Protein AF-A0A8T6MUA1-F1 (afdb_monomer_lite)

Secondary structure (DSSP, 8-state):
-PPPHHHHHHHHHH-HHHHHHHHHHHHH-HHHHHHHHHHHHH-HHHHHHHHHHT-HHHHHHHHHSHHHHHHHHHHHHH-HHHHHHHHS-HHHIIIIIHHHHHH-HHHHHHHHHHS-TTS-STTSSTTTS-----SHHHHHHHHHHHHHHHHHHHHHHHTT-HHHHHHHHHHHIIIIIHHHHHHHHTT-HHHHHHHHHIIIIIIHHHHHTT--HHHHHHHHHHHHHHHHHHHTT-

Structure (mmCIF, N/CA/C/O backbone):
data_AF-A0A8T6MUA1-F1
#
_entry.id   AF-A0A8T6MUA1-F1
#
loop_
_atom_site.group_PDB
_atom_site.id
_atom_site.type_symbol
_atom_site.label_atom_id
_atom_site.label_alt_id
_atom_site.label_comp_id
_atom_site.label_asym_id
_atom_site.label_entity_id
_atom_site.label_seq_id
_atom_site.pdbx_PDB_ins_code
_atom_site.Cartn_x
_atom_site.Cartn_y
_atom_site.Cartn_z
_atom_site.occupancy
_atom_site.B_iso_or_equiv
_atom_site.auth_seq_id
_atom_site.auth_comp_id
_atom_site.auth_asym_id
_atom_site.auth_atom_id
_atom_site.pdbx_PDB_model_num
ATOM 1 N N . MET A 1 1 ? 22.108 34.674 35.907 1.00 41.31 1 MET A N 1
ATOM 2 C CA . MET A 1 1 ? 22.065 34.756 34.431 1.00 41.31 1 MET A CA 1
ATOM 3 C C . MET A 1 1 ? 21.900 33.340 33.908 1.00 41.31 1 MET A C 1
ATOM 5 O O . MET A 1 1 ? 22.772 32.527 34.178 1.00 41.31 1 MET A O 1
ATOM 9 N N . MET A 1 2 ? 20.775 33.005 33.273 1.00 44.03 2 MET A N 1
ATOM 10 C CA . MET A 1 2 ? 20.613 31.696 32.627 1.00 44.03 2 MET A CA 1
ATOM 11 C C . MET A 1 2 ? 21.227 31.770 31.229 1.00 44.03 2 MET A C 1
ATOM 13 O O . MET A 1 2 ? 20.842 32.634 30.442 1.00 44.03 2 MET A O 1
ATOM 17 N N . MET A 1 3 ? 22.198 30.902 30.938 1.00 51.88 3 MET A N 1
ATOM 18 C CA . MET A 1 3 ? 22.716 30.740 29.579 1.00 51.88 3 MET A CA 1
ATOM 19 C C . MET A 1 3 ? 21.611 30.212 28.667 1.00 51.88 3 MET A C 1
ATOM 21 O O . MET A 1 3 ? 20.845 29.326 29.047 1.00 51.88 3 MET A O 1
ATOM 25 N N . SER A 1 4 ? 21.531 30.756 27.454 1.00 63.84 4 SER A N 1
ATOM 26 C CA . SER A 1 4 ? 20.577 30.286 26.450 1.00 63.84 4 SER A CA 1
ATOM 27 C C . SER A 1 4 ? 20.944 28.883 25.948 1.00 63.84 4 SER A C 1
ATOM 29 O O . SER A 1 4 ? 22.112 28.491 25.922 1.00 63.84 4 SER A O 1
ATOM 31 N N . ARG A 1 5 ? 19.942 28.125 25.488 1.00 52.06 5 ARG A N 1
ATOM 32 C CA . ARG A 1 5 ? 20.118 26.764 24.945 1.00 52.06 5 ARG A CA 1
ATOM 33 C C . ARG A 1 5 ? 21.115 26.710 23.777 1.00 52.06 5 ARG A C 1
ATOM 35 O O . ARG A 1 5 ? 21.820 25.720 23.623 1.00 52.06 5 ARG A O 1
ATOM 42 N N . GLN A 1 6 ? 21.203 27.783 22.990 1.00 50.88 6 GLN A N 1
ATOM 43 C CA . GLN A 1 6 ? 22.179 27.929 21.904 1.00 50.88 6 GLN A CA 1
ATOM 44 C C . GLN A 1 6 ? 2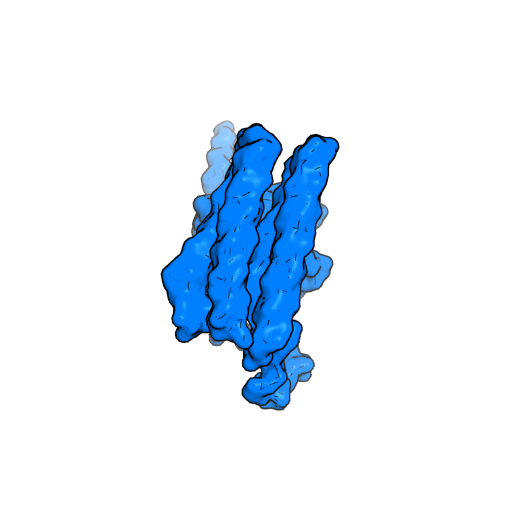3.609 28.144 22.418 1.00 50.88 6 GLN A C 1
ATOM 46 O O . GLN A 1 6 ? 24.543 27.562 21.875 1.00 50.88 6 GLN A O 1
ATOM 51 N N . GLN A 1 7 ? 23.791 28.922 23.488 1.00 63.34 7 GLN A N 1
ATOM 52 C CA . GLN A 1 7 ? 25.110 29.136 24.094 1.00 63.34 7 GLN A CA 1
ATOM 53 C C . GLN A 1 7 ? 25.638 27.869 24.771 1.00 63.34 7 GLN A C 1
ATOM 55 O O . GLN A 1 7 ? 26.820 27.563 24.648 1.00 63.34 7 GLN A O 1
ATOM 60 N N . MET A 1 8 ? 24.758 27.093 25.409 1.00 61.44 8 MET A N 1
ATOM 61 C CA . MET A 1 8 ? 25.126 25.806 26.003 1.00 61.44 8 MET A CA 1
ATOM 62 C C . MET A 1 8 ? 25.591 24.801 24.937 1.00 61.44 8 MET A C 1
ATOM 64 O O . MET A 1 8 ? 26.624 24.164 25.117 1.00 61.44 8 MET A O 1
ATOM 68 N N . MET A 1 9 ? 24.891 24.706 23.798 1.00 56.97 9 MET A N 1
ATOM 69 C CA . MET A 1 9 ? 25.322 23.845 22.686 1.00 56.97 9 MET A CA 1
ATOM 70 C C . MET A 1 9 ? 26.654 24.296 22.083 1.00 56.97 9 MET A C 1
ATOM 72 O O . MET A 1 9 ? 27.512 23.460 21.822 1.00 56.97 9 MET A O 1
ATOM 76 N N . SER A 1 10 ? 26.852 25.606 21.905 1.00 60.47 10 SER A N 1
ATOM 77 C CA . SER A 1 10 ? 28.118 26.142 21.393 1.00 60.47 10 SER A CA 1
ATOM 78 C C . SER A 1 10 ? 29.292 25.836 22.325 1.00 60.47 10 SER A C 1
ATOM 80 O O . SER A 1 10 ? 30.387 25.563 21.843 1.00 60.47 10 SER A O 1
ATOM 82 N N . GLN A 1 11 ? 29.071 25.870 23.641 1.00 64.50 11 GLN A N 1
ATOM 83 C CA . GLN A 1 11 ? 30.094 25.557 24.636 1.00 64.50 11 GLN A CA 1
ATOM 84 C C . GLN A 1 11 ? 30.405 24.056 24.681 1.00 64.50 11 GLN A C 1
ATOM 86 O O . GLN A 1 11 ? 31.569 23.667 24.731 1.00 64.50 11 GLN A O 1
ATOM 91 N N . MET A 1 12 ? 29.379 23.211 24.577 1.00 62.81 12 MET A N 1
ATOM 92 C CA . MET A 1 12 ? 29.548 21.761 24.453 1.00 62.81 12 MET A CA 1
ATOM 93 C C . MET A 1 12 ? 30.319 21.374 23.188 1.00 62.81 12 MET A C 1
ATOM 95 O O . MET A 1 12 ? 31.161 20.491 23.237 1.00 62.81 12 MET A O 1
ATOM 99 N N . MET A 1 13 ? 30.064 22.044 22.061 1.00 60.03 13 MET A N 1
ATOM 100 C CA . MET A 1 13 ? 30.784 21.791 20.806 1.00 60.03 13 MET A CA 1
ATOM 101 C C . MET A 1 13 ? 32.261 22.194 20.872 1.00 60.03 13 MET A C 1
ATOM 103 O O . MET A 1 13 ? 33.078 21.646 20.136 1.00 60.03 13 MET A O 1
ATOM 107 N N . SER A 1 14 ? 32.612 23.143 21.742 1.00 67.19 14 SER A N 1
ATOM 108 C CA . SER A 1 14 ? 34.004 23.531 21.985 1.00 67.19 14 SER A CA 1
ATOM 109 C C . SER A 1 14 ? 34.728 22.656 23.013 1.00 67.19 14 SER A C 1
ATOM 111 O O . SER A 1 14 ? 35.946 22.768 23.124 1.00 67.19 14 SER A O 1
ATOM 113 N N . ASP A 1 15 ? 34.009 21.800 23.750 1.00 73.25 15 ASP A N 1
ATOM 114 C CA . ASP A 1 15 ? 34.563 20.941 24.800 1.00 73.25 15 ASP A CA 1
ATOM 115 C C . ASP A 1 15 ? 34.402 19.445 24.443 1.00 73.25 15 ASP A C 1
ATOM 117 O O . ASP A 1 15 ? 33.321 18.864 24.605 1.00 73.25 15 ASP A O 1
ATOM 121 N N . PRO A 1 16 ? 35.492 18.793 23.992 1.00 59.59 16 PRO A N 1
ATOM 122 C CA . PRO A 1 16 ? 35.538 17.365 23.685 1.00 59.59 16 PRO A CA 1
ATOM 123 C C . PRO A 1 16 ? 34.977 16.449 24.779 1.00 59.59 16 PRO A C 1
ATOM 125 O O . PRO A 1 16 ? 34.378 15.415 24.479 1.00 59.59 16 PRO A O 1
ATOM 128 N N . GLN A 1 17 ? 35.176 16.798 26.052 1.00 73.38 17 GLN A N 1
ATOM 129 C CA . GLN A 1 17 ? 34.809 15.938 27.171 1.00 73.38 17 GLN A CA 1
ATOM 130 C C . GLN A 1 17 ? 33.327 16.078 27.515 1.00 73.38 17 GLN A C 1
ATOM 132 O O . GLN A 1 17 ? 32.632 15.071 27.641 1.00 73.38 17 GLN A O 1
ATOM 137 N N . ALA A 1 18 ? 32.812 17.309 27.528 1.00 73.75 18 ALA A N 1
ATOM 138 C CA . ALA A 1 18 ? 31.378 17.557 27.664 1.00 73.75 18 ALA A CA 1
ATOM 139 C C . ALA A 1 18 ? 30.573 16.901 26.527 1.00 73.75 18 ALA A C 1
ATOM 141 O O . ALA A 1 18 ? 29.477 16.378 26.741 1.00 73.75 18 ALA A O 1
ATOM 142 N N . MET A 1 19 ? 31.132 16.885 25.314 1.00 66.56 19 MET A N 1
ATOM 143 C CA . MET A 1 19 ? 30.528 16.213 24.168 1.00 66.56 19 MET A CA 1
ATOM 144 C C . MET A 1 19 ? 30.515 14.684 24.319 1.00 66.56 19 MET A C 1
ATOM 146 O O . MET A 1 19 ? 29.501 14.056 24.004 1.00 66.56 19 MET A O 1
ATOM 150 N N . ASN A 1 20 ? 31.589 14.084 24.844 1.00 64.31 20 ASN A N 1
ATOM 151 C CA . ASN A 1 20 ? 31.629 12.651 25.151 1.00 64.31 20 ASN A CA 1
ATOM 152 C C . ASN A 1 20 ? 30.594 12.262 26.217 1.00 64.31 20 ASN A C 1
ATOM 154 O O . ASN A 1 20 ? 29.882 11.273 26.042 1.00 64.31 20 ASN A O 1
ATOM 158 N N . ASP A 1 21 ? 30.452 13.053 27.281 1.00 73.81 21 ASP A N 1
ATOM 159 C CA . ASP A 1 21 ? 29.488 12.788 28.356 1.00 73.81 21 ASP A CA 1
ATOM 160 C C . ASP A 1 21 ? 28.039 12.925 27.879 1.00 73.81 21 ASP A C 1
ATOM 162 O O . ASP A 1 21 ? 27.181 12.085 28.182 1.00 73.81 21 ASP A O 1
ATOM 166 N N . TRP A 1 22 ? 27.760 13.941 27.061 1.00 71.56 22 TRP A N 1
ATOM 167 C CA . TRP A 1 22 ? 26.454 14.103 26.431 1.00 71.56 22 TRP A CA 1
ATOM 168 C C . TRP A 1 22 ? 26.121 12.932 25.506 1.00 71.56 22 TRP A C 1
ATOM 170 O O . TRP A 1 22 ? 25.012 12.396 25.555 1.00 71.56 22 TRP A O 1
ATOM 180 N N . MET A 1 23 ? 27.087 12.487 24.698 1.00 65.56 23 MET A N 1
ATOM 181 C CA . MET A 1 23 ? 26.868 11.376 23.778 1.00 65.56 23 MET A CA 1
ATOM 182 C C . MET A 1 23 ? 26.683 10.051 24.516 1.00 65.56 23 MET A C 1
ATOM 184 O O . MET A 1 23 ? 25.780 9.292 24.174 1.00 65.56 23 MET A O 1
ATOM 188 N N . ASN A 1 24 ? 27.458 9.803 25.574 1.00 67.69 24 ASN A N 1
ATOM 189 C CA . ASN A 1 24 ? 27.272 8.647 26.450 1.00 67.69 24 ASN A CA 1
ATOM 190 C C . ASN A 1 24 ? 25.888 8.648 27.102 1.00 67.69 24 ASN A C 1
ATOM 192 O O . ASN A 1 24 ? 25.239 7.606 27.179 1.00 67.69 24 ASN A O 1
ATOM 196 N N . THR A 1 25 ? 25.405 9.813 27.534 1.00 71.31 25 THR A N 1
ATOM 197 C CA . THR A 1 25 ? 24.065 9.954 28.119 1.00 71.31 25 THR A CA 1
ATOM 198 C C . THR A 1 25 ? 22.974 9.635 27.097 1.00 71.31 25 THR A C 1
ATOM 200 O O . THR A 1 25 ? 22.012 8.937 27.409 1.00 71.31 25 THR A O 1
ATOM 203 N N . MET A 1 26 ? 23.135 10.103 25.862 1.00 62.84 26 MET A N 1
ATOM 204 C CA . MET A 1 26 ? 22.177 9.880 24.777 1.00 62.84 26 MET A CA 1
ATOM 205 C C . MET A 1 26 ? 22.168 8.423 24.301 1.00 62.84 26 MET A C 1
ATOM 207 O O . MET A 1 26 ? 21.101 7.834 24.165 1.00 62.84 26 MET A O 1
ATOM 211 N N . MET A 1 27 ? 23.346 7.824 24.107 1.00 63.59 27 MET A N 1
ATOM 212 C CA . MET A 1 27 ? 23.512 6.431 23.670 1.00 63.59 27 MET A CA 1
ATOM 213 C C . MET A 1 27 ? 22.974 5.434 24.699 1.00 63.59 27 MET A C 1
ATOM 215 O O . MET A 1 27 ? 22.312 4.464 24.335 1.00 63.59 27 MET A O 1
ATOM 219 N N . ASN A 1 28 ? 23.225 5.677 25.989 1.00 66.62 28 ASN A N 1
ATOM 220 C CA . ASN A 1 28 ? 22.726 4.809 27.057 1.00 66.62 28 ASN A CA 1
ATOM 221 C C . ASN A 1 28 ? 21.229 5.007 27.329 1.00 66.62 28 ASN A C 1
ATOM 223 O O . ASN A 1 28 ? 20.586 4.139 27.918 1.00 66.62 28 ASN A O 1
ATOM 227 N N . ASN A 1 29 ? 20.644 6.120 26.881 1.00 69.69 29 ASN A N 1
ATOM 228 C CA . ASN A 1 29 ? 19.217 6.364 27.002 1.00 69.69 29 ASN A CA 1
ATOM 229 C C . ASN A 1 29 ? 18.475 5.827 25.770 1.00 69.69 29 ASN A C 1
ATOM 231 O O . ASN A 1 29 ? 18.067 6.568 24.873 1.00 69.69 29 ASN A O 1
ATOM 235 N N . GLN A 1 30 ? 18.279 4.505 25.749 1.00 58.31 30 GLN A N 1
ATOM 236 C CA . GLN A 1 30 ? 17.584 3.802 24.664 1.00 58.31 30 GLN A CA 1
ATOM 237 C C . GLN A 1 30 ? 16.198 4.386 24.368 1.00 58.31 30 GLN A C 1
ATOM 239 O O . GLN A 1 30 ? 15.790 4.444 23.211 1.00 58.31 30 GLN A O 1
ATOM 244 N N . GLN A 1 31 ? 15.478 4.847 25.391 1.00 66.56 31 GLN A N 1
ATOM 245 C CA . GLN A 1 31 ? 14.138 5.404 25.234 1.00 66.56 31 GLN A CA 1
ATOM 246 C C . GLN A 1 31 ? 14.172 6.775 24.549 1.00 66.56 31 GLN A C 1
ATOM 248 O O . GLN A 1 31 ? 13.344 7.057 23.684 1.00 66.56 31 GLN A O 1
ATOM 253 N N . LEU A 1 32 ? 15.169 7.601 24.875 1.00 67.50 32 LEU A N 1
ATOM 254 C CA . LEU A 1 32 ? 15.413 8.869 24.193 1.00 67.50 32 LEU A CA 1
ATOM 255 C C . LEU A 1 32 ? 15.829 8.642 22.736 1.00 67.50 32 LEU A C 1
ATOM 257 O O . LEU A 1 32 ? 15.328 9.328 21.849 1.00 67.50 32 LEU A O 1
ATOM 261 N N . MET A 1 33 ? 16.668 7.638 22.472 1.00 63.31 33 MET A N 1
ATOM 262 C CA . MET A 1 33 ? 17.034 7.236 21.110 1.00 63.31 33 MET A CA 1
ATOM 263 C C . MET A 1 33 ? 15.825 6.741 20.309 1.00 63.31 33 MET A C 1
ATOM 265 O O . MET A 1 33 ? 15.669 7.120 19.152 1.00 63.31 33 MET A O 1
ATOM 269 N N . GLN A 1 34 ? 14.926 5.965 20.922 1.00 60.75 34 GLN A N 1
ATOM 270 C CA . GLN A 1 34 ? 13.676 5.535 20.286 1.00 60.75 34 GLN A CA 1
ATOM 271 C C . GLN A 1 34 ? 12.738 6.714 20.002 1.00 60.75 34 GLN A C 1
ATOM 273 O O . GLN A 1 34 ? 12.179 6.808 18.913 1.00 60.75 34 GLN A O 1
ATOM 278 N N . GLN A 1 35 ? 12.588 7.654 20.939 1.00 64.31 35 GLN A N 1
ATOM 279 C CA . GLN A 1 35 ? 11.790 8.866 20.717 1.00 64.31 35 GLN A CA 1
ATOM 280 C C . GLN A 1 35 ? 12.374 9.739 19.608 1.00 64.31 35 GLN A C 1
ATOM 282 O O . GLN A 1 35 ? 11.633 10.289 18.790 1.00 64.31 35 GLN A O 1
ATOM 287 N N . MET A 1 36 ? 13.699 9.844 19.558 1.00 62.47 36 MET A N 1
ATOM 288 C CA . MET A 1 36 ? 14.391 10.588 18.521 1.00 62.47 36 MET A CA 1
ATOM 289 C C . MET A 1 36 ? 14.232 9.903 17.163 1.00 62.47 36 MET A C 1
ATOM 291 O O . MET A 1 36 ? 13.874 10.568 16.200 1.00 62.47 36 MET A O 1
ATOM 295 N N . HIS A 1 37 ? 14.378 8.579 17.098 1.00 62.28 37 HIS A N 1
ATOM 296 C CA . HIS A 1 37 ? 14.104 7.776 15.906 1.00 62.28 37 HIS A CA 1
ATOM 297 C C . HIS A 1 37 ? 12.668 7.970 15.398 1.00 62.28 37 HIS A C 1
ATOM 299 O O . HIS A 1 37 ? 12.460 8.294 14.230 1.00 62.28 37 HIS A O 1
ATOM 305 N N . ASN A 1 38 ? 11.680 7.879 16.291 1.00 61.69 38 ASN A N 1
ATOM 306 C CA . ASN A 1 38 ? 10.272 8.080 15.946 1.00 61.69 38 ASN A CA 1
ATOM 307 C C . ASN A 1 38 ? 9.999 9.510 15.455 1.00 61.69 38 ASN A C 1
ATOM 309 O O . ASN A 1 38 ? 9.210 9.713 14.533 1.00 61.69 38 ASN A O 1
ATOM 313 N N . SER A 1 39 ? 10.666 10.508 16.039 1.00 60.66 39 SER A N 1
ATOM 314 C CA . SER A 1 39 ? 10.553 11.906 15.606 1.00 60.66 39 SER A CA 1
ATOM 315 C C . SER A 1 39 ? 11.254 12.153 14.266 1.00 60.66 39 SER A C 1
ATOM 317 O O . SER A 1 39 ? 10.773 12.948 13.463 1.00 60.66 39 SER A O 1
ATOM 319 N N . MET A 1 40 ? 12.361 11.451 13.999 1.00 58.59 40 MET A N 1
ATOM 320 C CA . MET A 1 40 ? 13.102 11.515 12.737 1.00 58.59 40 MET A CA 1
ATOM 321 C C . MET A 1 40 ? 12.344 10.863 11.576 1.00 58.59 40 MET A C 1
ATOM 323 O O . MET A 1 40 ? 12.396 11.383 10.466 1.00 58.59 40 MET A O 1
ATOM 327 N N . MET A 1 41 ? 11.626 9.760 11.814 1.00 57.81 41 MET A N 1
ATOM 328 C CA . MET A 1 41 ? 10.827 9.099 10.773 1.00 57.81 41 MET A CA 1
ATOM 329 C C . MET A 1 41 ? 9.586 9.899 10.373 1.00 57.81 41 MET A C 1
ATOM 331 O O . MET A 1 41 ? 9.196 9.887 9.211 1.00 57.81 41 MET A O 1
ATOM 335 N N . ASN A 1 42 ? 8.972 10.610 11.321 1.00 62.84 42 ASN A N 1
ATOM 336 C CA . ASN A 1 42 ? 7.709 11.307 11.084 1.00 62.84 42 ASN A CA 1
ATOM 337 C C . ASN A 1 42 ? 7.872 12.783 10.683 1.00 62.84 42 ASN A C 1
ATOM 339 O O . ASN A 1 42 ? 6.878 13.426 10.349 1.00 62.84 42 ASN A O 1
ATOM 343 N N . ASN A 1 43 ? 9.087 13.349 10.731 1.00 61.03 43 ASN A N 1
ATOM 344 C CA . ASN A 1 43 ? 9.309 14.760 10.410 1.00 61.03 43 ASN A CA 1
ATOM 345 C C . ASN A 1 43 ? 10.592 15.001 9.577 1.00 61.03 43 ASN A C 1
ATOM 347 O O . ASN A 1 43 ? 11.680 15.154 10.145 1.00 61.03 43 ASN A O 1
ATOM 351 N N . PRO A 1 44 ? 10.481 15.126 8.239 1.00 55.66 44 PRO A N 1
ATOM 352 C CA . PRO A 1 44 ? 11.631 15.341 7.353 1.00 55.66 44 PRO A CA 1
ATOM 353 C C . PRO A 1 44 ? 12.376 16.666 7.611 1.00 55.66 44 PRO A C 1
ATOM 355 O O . PRO A 1 44 ? 13.591 16.742 7.430 1.00 55.66 44 PRO A O 1
ATOM 358 N N . GLN A 1 45 ? 11.708 17.701 8.133 1.00 56.34 45 GLN A N 1
ATOM 359 C CA . GLN A 1 45 ? 12.373 18.956 8.526 1.00 56.34 45 GLN A CA 1
ATOM 360 C C . GLN A 1 45 ? 13.229 18.801 9.786 1.00 56.34 45 GLN A C 1
ATOM 362 O O . GLN A 1 45 ? 14.261 19.465 9.937 1.00 56.34 45 GLN A O 1
ATOM 367 N N . HIS A 1 46 ? 12.842 17.896 10.686 1.00 64.38 46 HIS A N 1
ATOM 368 C CA . HIS A 1 46 ? 13.652 17.574 11.854 1.00 64.38 46 HIS A CA 1
ATOM 369 C C . HIS A 1 46 ? 14.940 16.850 11.447 1.00 64.38 46 HIS A C 1
ATOM 371 O O . HIS A 1 46 ? 16.003 17.154 11.988 1.00 64.38 46 HIS A O 1
ATOM 377 N N . MET A 1 47 ? 14.869 15.982 10.430 1.00 56.25 47 MET A N 1
ATOM 378 C CA . MET A 1 47 ? 16.044 15.332 9.846 1.00 56.25 47 MET A CA 1
ATOM 379 C C . MET A 1 47 ? 17.003 16.357 9.241 1.00 56.25 47 MET A C 1
ATOM 381 O O . MET A 1 47 ? 18.193 16.295 9.522 1.00 56.25 47 MET A O 1
ATOM 385 N N . GLN A 1 48 ? 16.508 17.346 8.491 1.00 57.09 48 GLN A N 1
ATOM 386 C CA . GLN A 1 48 ? 17.356 18.404 7.930 1.00 57.09 48 GLN A CA 1
ATOM 387 C C . GLN A 1 48 ? 17.987 19.290 9.020 1.00 57.09 48 GLN A C 1
ATOM 389 O O . GLN A 1 48 ? 19.149 19.687 8.920 1.00 57.09 48 GLN A O 1
ATOM 394 N N . THR A 1 49 ? 17.255 19.547 10.106 1.00 60.94 49 THR A N 1
ATOM 395 C CA . THR A 1 49 ? 17.767 20.287 11.272 1.00 60.94 49 THR A CA 1
ATOM 396 C C . THR A 1 49 ? 18.866 19.503 11.990 1.00 60.94 49 THR A C 1
ATOM 398 O O . THR A 1 49 ? 19.920 20.053 12.310 1.00 60.94 49 THR A O 1
ATOM 401 N N . MET A 1 50 ? 18.654 18.203 12.202 1.00 55.72 50 MET A N 1
ATOM 402 C CA . MET A 1 50 ? 19.632 17.324 12.832 1.00 55.72 50 MET A CA 1
ATOM 403 C C . MET A 1 50 ? 20.842 17.082 11.939 1.00 55.72 50 MET A C 1
ATOM 405 O O . MET A 1 50 ? 21.951 17.132 12.434 1.00 55.72 50 MET A O 1
ATOM 409 N N . ALA A 1 51 ? 20.653 16.907 10.638 1.00 53.91 51 ALA A N 1
ATOM 410 C CA . ALA A 1 51 ? 21.706 16.876 9.630 1.00 53.91 51 ALA A CA 1
ATOM 411 C C . ALA A 1 51 ? 22.587 18.129 9.660 1.00 53.91 51 ALA A C 1
ATOM 413 O O . ALA A 1 51 ? 23.807 18.048 9.546 1.00 53.91 51 ALA A O 1
ATOM 414 N N . THR A 1 52 ? 21.962 19.294 9.834 1.00 54.34 52 THR A N 1
ATOM 415 C CA . THR A 1 52 ? 22.671 20.573 9.938 1.00 54.34 52 THR A CA 1
ATOM 416 C C . THR A 1 52 ? 23.441 20.668 11.261 1.00 54.34 52 THR A C 1
ATOM 418 O O . THR A 1 52 ? 24.565 21.163 11.282 1.00 54.34 52 THR A O 1
ATOM 421 N N . MET A 1 53 ? 22.877 20.154 12.362 1.00 51.72 53 MET A N 1
ATOM 422 C CA . MET A 1 53 ? 23.553 20.076 13.668 1.00 51.72 53 MET A CA 1
ATOM 423 C C . MET A 1 53 ? 24.663 19.011 13.719 1.00 51.72 53 MET A C 1
ATOM 425 O O . MET A 1 53 ? 25.727 19.257 14.279 1.00 51.72 53 MET A O 1
ATOM 429 N N . MET A 1 54 ? 24.439 17.846 13.115 1.00 55.41 54 MET A N 1
ATOM 430 C CA . MET A 1 54 ? 25.362 16.717 12.956 1.00 55.41 54 MET A CA 1
ATOM 431 C C . MET A 1 54 ? 26.123 16.818 11.632 1.00 55.41 54 MET A C 1
ATOM 433 O O . MET A 1 54 ? 26.368 15.817 10.958 1.00 55.41 54 MET A O 1
ATOM 437 N N . GLY A 1 55 ? 26.470 18.045 11.248 1.00 56.69 55 GLY A N 1
ATOM 438 C CA . GLY A 1 55 ? 27.152 18.320 9.997 1.00 56.69 55 GLY A CA 1
ATOM 439 C C . GLY A 1 55 ? 28.532 17.647 9.889 1.00 56.69 55 GLY A C 1
ATOM 440 O O . GLY A 1 55 ? 28.985 16.941 10.799 1.00 56.69 55 GLY A O 1
ATOM 441 N N . PRO A 1 56 ? 29.261 17.925 8.794 1.00 53.72 56 PRO A N 1
ATOM 442 C CA . PRO A 1 56 ? 30.520 17.258 8.449 1.00 53.72 56 PRO A CA 1
ATOM 443 C C . PRO A 1 56 ? 31.569 17.267 9.571 1.00 53.72 56 PRO A C 1
ATOM 445 O O . PRO A 1 56 ? 32.307 16.302 9.744 1.00 53.72 56 PRO A O 1
ATOM 448 N N . ASN A 1 57 ? 31.602 18.332 10.376 1.00 54.50 57 ASN A N 1
ATOM 449 C CA . ASN A 1 57 ? 32.578 18.507 11.454 1.00 54.50 57 ASN A CA 1
ATOM 450 C C . ASN A 1 57 ? 32.308 17.591 12.659 1.00 54.50 57 ASN A C 1
ATOM 452 O O . ASN A 1 57 ? 33.239 17.021 13.223 1.00 54.50 57 ASN A O 1
ATOM 456 N N . MET A 1 58 ? 31.039 17.418 13.040 1.00 61.00 58 MET A N 1
ATOM 457 C CA . MET A 1 58 ? 30.647 16.578 14.178 1.00 61.00 58 MET A CA 1
ATOM 458 C C . MET A 1 58 ? 30.754 15.094 13.818 1.00 61.00 58 MET A C 1
ATOM 460 O O . MET A 1 58 ? 31.300 14.302 14.583 1.00 61.00 58 MET A O 1
ATOM 464 N N . MET A 1 59 ? 30.298 14.731 12.616 1.00 59.22 59 MET A N 1
ATOM 465 C CA . MET A 1 59 ? 30.431 13.374 12.088 1.00 59.22 59 MET A CA 1
ATOM 466 C C . MET A 1 59 ? 31.906 13.005 11.864 1.00 59.22 59 MET A C 1
ATOM 468 O O . MET A 1 59 ? 32.321 11.897 12.201 1.00 59.22 59 MET A O 1
ATOM 472 N N . GLY A 1 60 ? 32.724 13.955 11.397 1.00 60.84 60 GLY A N 1
ATOM 473 C CA . GLY A 1 60 ? 34.174 13.796 11.297 1.00 60.84 60 GLY A CA 1
ATOM 474 C C . GLY A 1 60 ? 34.843 13.558 12.653 1.00 60.84 60 GLY A C 1
ATOM 475 O O . GLY A 1 60 ? 35.680 12.667 12.769 1.00 60.84 60 GLY A O 1
ATOM 476 N N . TYR A 1 61 ? 34.446 14.286 13.701 1.00 62.25 61 TYR A N 1
ATOM 477 C CA . TYR A 1 61 ? 34.955 14.067 15.060 1.00 62.25 61 TYR A CA 1
ATOM 478 C C . TYR A 1 61 ? 34.573 12.680 15.612 1.00 62.25 61 TYR A C 1
ATOM 480 O O . TYR A 1 61 ? 35.423 11.974 16.154 1.00 62.25 61 TYR A O 1
ATOM 488 N N . MET A 1 62 ? 33.320 12.255 15.418 1.00 59.19 62 MET A N 1
ATOM 489 C CA . MET A 1 62 ? 32.833 10.935 15.845 1.00 59.19 62 MET A CA 1
ATOM 490 C C . MET A 1 62 ? 33.544 9.784 15.127 1.00 59.19 62 MET A C 1
ATOM 492 O O . MET A 1 62 ? 33.889 8.786 15.754 1.00 59.19 62 MET A O 1
ATOM 496 N N . MET A 1 63 ? 33.781 9.913 13.820 1.00 61.41 63 MET A N 1
ATOM 497 C CA . MET A 1 63 ? 34.397 8.850 13.021 1.00 61.41 63 MET A CA 1
ATOM 498 C C . MET A 1 63 ? 35.911 8.762 13.181 1.00 61.41 63 MET A C 1
ATOM 500 O O . MET A 1 63 ? 36.459 7.660 13.116 1.00 61.41 63 MET A O 1
ATOM 504 N N . ASN A 1 64 ? 36.574 9.894 13.426 1.00 62.78 64 ASN A N 1
ATOM 505 C CA . ASN A 1 64 ? 38.006 9.928 13.716 1.00 62.78 64 ASN A CA 1
ATOM 506 C C . ASN A 1 64 ? 38.341 9.415 15.122 1.00 62.78 64 ASN A C 1
ATOM 508 O O . ASN A 1 64 ? 39.501 9.100 15.379 1.00 62.78 64 ASN A O 1
ATOM 512 N N . ASN A 1 65 ? 37.360 9.302 16.025 1.00 68.19 65 ASN A N 1
ATOM 513 C CA . ASN A 1 65 ? 37.547 8.643 17.310 1.00 68.19 65 ASN A CA 1
ATOM 514 C C . ASN A 1 65 ? 37.242 7.135 17.173 1.00 68.19 65 ASN A C 1
ATOM 516 O O . ASN A 1 65 ? 36.072 6.752 17.113 1.00 68.19 65 ASN A O 1
ATOM 520 N N . PRO A 1 66 ? 38.257 6.250 17.139 1.00 60.34 66 PRO A N 1
ATOM 521 C CA . PRO A 1 66 ? 38.072 4.830 16.829 1.00 60.34 66 PRO A CA 1
ATOM 522 C C . PRO A 1 66 ? 37.192 4.095 17.845 1.00 60.34 66 PRO A C 1
ATOM 524 O O . PRO A 1 66 ? 36.474 3.166 17.479 1.00 60.34 66 PRO A O 1
ATOM 527 N N . GLN A 1 67 ? 37.208 4.524 19.108 1.00 63.53 67 GLN A N 1
ATOM 528 C CA . GLN A 1 67 ? 36.441 3.895 20.182 1.00 63.53 67 GLN A CA 1
ATOM 529 C C . GLN A 1 67 ? 34.952 4.243 20.069 1.00 63.53 67 GLN A C 1
ATOM 531 O O . GLN A 1 67 ? 34.084 3.379 20.182 1.00 63.53 67 GLN A O 1
ATOM 536 N N . MET A 1 68 ? 34.668 5.504 19.748 1.00 65.19 68 MET A N 1
ATOM 537 C CA . MET A 1 68 ? 33.310 5.994 19.536 1.00 65.19 68 MET A CA 1
ATOM 538 C C . MET A 1 68 ? 32.723 5.487 18.217 1.00 65.19 68 MET A C 1
ATOM 540 O O . MET A 1 68 ? 31.570 5.066 18.181 1.00 65.19 68 MET A O 1
ATOM 544 N N . ASN A 1 69 ? 33.535 5.441 17.161 1.00 64.88 69 ASN A N 1
ATOM 545 C CA . ASN A 1 69 ? 33.162 4.873 15.871 1.00 64.88 69 ASN A CA 1
ATOM 546 C C . ASN A 1 69 ? 32.771 3.391 16.010 1.00 64.88 69 ASN A C 1
ATOM 548 O O . ASN A 1 69 ? 31.691 2.997 15.577 1.00 64.88 69 ASN A O 1
ATOM 552 N N . GLN A 1 70 ? 33.577 2.582 16.709 1.00 62.31 70 GLN A N 1
ATOM 553 C CA . GLN A 1 70 ? 33.235 1.179 16.970 1.00 62.31 70 GLN A CA 1
ATOM 554 C C . GLN A 1 70 ? 31.974 1.021 17.820 1.00 62.31 70 GLN A C 1
ATOM 556 O O . GLN A 1 70 ? 31.122 0.200 17.493 1.00 62.31 70 GLN A O 1
ATOM 561 N N . GLN A 1 71 ? 31.820 1.794 18.898 1.00 64.56 71 GLN A N 1
ATOM 562 C CA . GLN A 1 71 ? 30.634 1.701 19.751 1.00 64.56 71 GLN A CA 1
ATOM 563 C C . GLN A 1 71 ? 29.359 2.092 18.993 1.00 64.56 71 GLN A C 1
ATOM 565 O O . GLN A 1 71 ? 28.329 1.428 19.123 1.00 64.56 71 GLN A O 1
ATOM 570 N N . MET A 1 72 ? 29.434 3.131 18.164 1.00 63.88 72 MET A N 1
ATOM 571 C CA . MET A 1 72 ? 28.330 3.572 17.321 1.00 63.88 72 MET A CA 1
ATOM 572 C C . MET A 1 72 ? 28.004 2.538 16.243 1.00 63.88 72 MET A C 1
ATOM 574 O O . MET A 1 72 ? 26.835 2.205 16.059 1.00 63.88 72 MET A O 1
ATOM 578 N N . MET A 1 73 ? 29.020 1.963 15.598 1.00 63.06 73 MET A N 1
ATOM 579 C CA . MET A 1 73 ? 28.848 0.902 14.606 1.00 63.06 73 MET A CA 1
ATOM 580 C C . MET A 1 73 ? 28.230 -0.356 15.227 1.00 63.06 73 MET A C 1
ATOM 582 O O . MET A 1 73 ? 27.273 -0.891 14.677 1.00 63.06 73 MET A O 1
ATOM 586 N N . ASN A 1 74 ? 28.683 -0.766 16.414 1.00 64.19 74 ASN A N 1
ATOM 587 C CA . ASN A 1 74 ? 28.108 -1.891 17.156 1.00 64.19 74 ASN A CA 1
ATOM 588 C C . ASN A 1 74 ? 26.660 -1.620 17.583 1.00 64.19 74 ASN A C 1
ATOM 590 O O . ASN A 1 74 ? 25.815 -2.506 17.495 1.00 64.19 74 ASN A O 1
ATOM 594 N N . THR A 1 75 ? 26.351 -0.392 18.007 1.00 64.44 75 THR A N 1
ATOM 595 C CA . THR A 1 75 ? 24.988 0.002 18.401 1.00 64.44 75 THR A CA 1
ATOM 596 C C . THR A 1 75 ? 24.050 0.045 17.193 1.00 64.44 75 THR A C 1
ATOM 598 O O . THR A 1 75 ? 22.910 -0.403 17.287 1.00 64.44 75 THR A O 1
ATOM 601 N N . MET A 1 76 ? 24.526 0.529 16.042 1.00 57.34 76 MET A N 1
ATOM 602 C CA . MET A 1 76 ? 23.756 0.538 14.795 1.00 57.34 76 MET A CA 1
ATOM 603 C C . MET A 1 76 ? 23.551 -0.870 14.232 1.00 57.34 76 MET A C 1
ATOM 605 O O . MET A 1 76 ? 22.432 -1.213 13.866 1.00 57.34 76 MET A O 1
ATOM 609 N N . MET A 1 77 ? 24.595 -1.703 14.207 1.00 62.22 77 MET A N 1
ATOM 610 C CA . MET A 1 77 ? 24.496 -3.097 13.755 1.00 62.22 77 MET A CA 1
ATOM 611 C C . MET A 1 77 ? 23.649 -3.957 14.698 1.00 62.22 77 MET A C 1
ATOM 613 O O . MET A 1 77 ? 22.940 -4.855 14.248 1.00 62.22 77 MET A O 1
ATOM 617 N N . GLY A 1 78 ? 23.687 -3.671 16.002 1.00 62.38 78 GLY A N 1
ATOM 618 C CA . GLY A 1 78 ? 22.860 -4.344 17.001 1.00 62.38 78 GLY A CA 1
ATOM 619 C C . GLY A 1 78 ? 21.382 -3.959 16.934 1.00 62.38 78 GLY A C 1
ATOM 620 O O . GLY A 1 78 ? 20.539 -4.693 17.444 1.00 62.38 78 GLY A O 1
ATOM 621 N N . ASN A 1 79 ? 21.045 -2.839 16.290 1.00 57.69 79 ASN A N 1
ATOM 622 C CA . ASN A 1 79 ? 19.678 -2.349 16.188 1.00 57.69 79 ASN A CA 1
ATOM 623 C C . ASN A 1 79 ? 19.148 -2.554 14.762 1.00 57.69 79 ASN A C 1
ATOM 625 O O . ASN A 1 79 ? 19.071 -1.631 13.950 1.00 57.69 79 ASN A O 1
ATOM 629 N N . GLN A 1 80 ? 18.809 -3.808 14.449 1.00 58.00 80 GLN A N 1
ATOM 630 C CA . GLN A 1 80 ? 18.437 -4.241 13.097 1.00 58.00 80 GLN A CA 1
ATOM 631 C C . GLN A 1 80 ? 17.245 -3.465 12.521 1.00 58.00 80 GLN A C 1
ATOM 633 O O . GLN A 1 80 ? 17.279 -3.123 11.344 1.00 58.00 80 GLN A O 1
ATOM 638 N N . GLN A 1 81 ? 16.233 -3.107 13.326 1.00 53.94 81 GLN A N 1
ATOM 639 C CA . GLN A 1 81 ? 15.136 -2.242 12.864 1.00 53.94 81 GLN A CA 1
ATOM 640 C C . GLN A 1 81 ? 15.612 -0.840 12.475 1.00 53.94 81 GLN A C 1
ATOM 642 O O . GLN A 1 81 ? 15.115 -0.273 11.505 1.00 53.94 81 GLN A O 1
ATOM 647 N N . PHE A 1 82 ? 16.581 -0.285 13.203 1.00 62.09 82 PHE A N 1
ATOM 648 C CA . PHE A 1 82 ? 17.153 1.017 12.880 1.00 62.09 82 PHE A CA 1
ATOM 649 C C . PHE A 1 82 ? 17.921 0.958 11.556 1.00 62.09 82 PHE A C 1
ATOM 651 O O . PHE A 1 82 ? 17.693 1.784 10.675 1.00 62.09 82 PHE A O 1
ATOM 658 N N . MET A 1 83 ? 18.775 -0.057 11.385 1.00 62.81 83 MET A N 1
ATOM 659 C CA . MET A 1 83 ? 19.518 -0.274 10.140 1.00 62.81 83 MET A CA 1
ATOM 660 C C . MET A 1 83 ? 18.575 -0.533 8.960 1.00 62.81 83 MET A C 1
ATOM 662 O O . MET A 1 83 ? 18.778 0.021 7.883 1.00 62.81 83 MET A O 1
ATOM 666 N N . HIS A 1 84 ? 17.512 -1.308 9.176 1.00 59.50 84 HIS A N 1
ATOM 667 C CA . HIS A 1 84 ? 16.505 -1.602 8.163 1.00 59.50 84 HIS A CA 1
ATOM 668 C C . HIS A 1 84 ? 15.717 -0.346 7.768 1.00 59.50 84 HIS A C 1
ATOM 670 O O . HIS A 1 84 ? 15.639 -0.022 6.589 1.00 59.50 84 HIS A O 1
ATOM 676 N N . GLY A 1 85 ? 15.221 0.434 8.734 1.00 61.41 85 GLY A N 1
ATOM 677 C CA . GLY A 1 85 ? 14.514 1.689 8.456 1.00 61.41 85 GLY A CA 1
ATOM 678 C C . GLY A 1 85 ? 15.388 2.740 7.763 1.00 61.41 85 GLY A C 1
ATOM 679 O O . GLY A 1 85 ? 14.899 3.522 6.953 1.00 61.41 85 GLY A O 1
ATOM 680 N N . MET A 1 86 ? 16.691 2.732 8.043 1.00 58.34 86 MET A N 1
ATOM 681 C CA . MET A 1 86 ? 17.664 3.620 7.414 1.00 58.34 86 MET A CA 1
ATOM 682 C C . MET A 1 86 ? 18.064 3.153 6.002 1.00 58.34 86 MET A C 1
ATOM 684 O O . MET A 1 86 ? 18.249 3.988 5.121 1.00 58.34 86 MET A O 1
ATOM 688 N N . MET A 1 87 ? 18.149 1.838 5.761 1.00 62.25 87 MET A N 1
ATOM 689 C CA . MET A 1 87 ? 18.378 1.264 4.426 1.00 62.25 87 MET A CA 1
ATOM 690 C C . MET A 1 87 ? 17.168 1.402 3.501 1.00 62.25 87 MET A C 1
ATOM 692 O O . MET A 1 87 ? 17.349 1.594 2.303 1.00 62.25 87 MET A O 1
ATOM 696 N N . MET A 1 88 ? 15.952 1.348 4.047 1.00 60.53 88 MET A N 1
ATOM 697 C CA . MET A 1 88 ? 14.710 1.538 3.290 1.00 60.53 88 MET A CA 1
ATOM 698 C C . MET A 1 88 ? 14.414 3.018 2.997 1.00 60.53 88 MET A C 1
ATOM 700 O O . MET A 1 88 ? 13.515 3.328 2.219 1.00 60.53 88 MET A O 1
ATOM 704 N N . ASN A 1 89 ? 15.162 3.952 3.597 1.00 59.84 89 ASN A N 1
ATOM 705 C CA . ASN A 1 89 ? 15.020 5.379 3.333 1.00 59.84 89 ASN A CA 1
ATOM 706 C C . ASN A 1 89 ? 15.927 5.809 2.166 1.00 59.84 89 ASN A C 1
ATOM 708 O O . ASN A 1 89 ? 17.135 6.004 2.322 1.00 59.84 89 ASN A O 1
ATOM 712 N N . SER A 1 90 ? 15.323 5.986 0.990 1.00 61.16 90 SER A N 1
ATOM 713 C CA . SER A 1 90 ? 16.027 6.302 -0.258 1.00 61.16 90 SER A CA 1
ATOM 714 C C . SER A 1 90 ? 16.733 7.665 -0.240 1.00 61.16 90 SER A C 1
ATOM 716 O O . SER A 1 90 ? 17.819 7.793 -0.804 1.00 61.16 90 SER A O 1
ATOM 718 N N . GLU A 1 91 ? 16.174 8.677 0.432 1.00 56.50 91 GLU A N 1
ATOM 719 C CA . GLU A 1 91 ? 16.818 9.994 0.578 1.00 56.50 91 GLU A CA 1
ATOM 720 C C . GLU A 1 91 ? 18.028 9.928 1.508 1.00 56.50 91 GLU A C 1
ATOM 722 O O . GLU A 1 91 ? 19.066 10.527 1.223 1.00 56.50 91 GLU A O 1
ATOM 727 N N . PHE A 1 92 ? 17.932 9.167 2.599 1.00 64.25 92 PHE A N 1
ATOM 728 C CA . PHE A 1 92 ? 19.068 8.927 3.480 1.00 64.25 92 PHE A CA 1
ATOM 729 C C . PH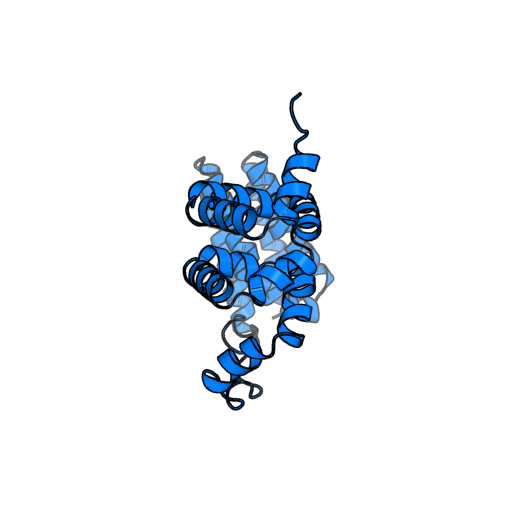E A 1 92 ? 20.185 8.177 2.741 1.00 64.25 92 PHE A C 1
ATOM 731 O O . PHE A 1 92 ? 21.360 8.547 2.818 1.00 64.25 92 PHE A O 1
ATOM 738 N N . GLN A 1 93 ? 19.822 7.161 1.960 1.00 62.66 93 GLN A N 1
ATOM 739 C CA . GLN A 1 93 ? 20.774 6.401 1.162 1.00 62.66 93 GLN A CA 1
ATOM 740 C C . GLN A 1 93 ? 21.497 7.278 0.131 1.00 62.66 93 GLN A C 1
ATOM 742 O O . GLN A 1 93 ? 22.723 7.214 0.031 1.00 62.66 93 GLN A O 1
ATOM 747 N N . GLN A 1 94 ? 20.770 8.124 -0.599 1.00 61.38 94 GLN A N 1
ATOM 748 C CA . GLN A 1 94 ? 21.354 8.957 -1.653 1.00 61.38 94 GLN A CA 1
ATOM 749 C C . GLN A 1 94 ? 22.145 10.150 -1.107 1.00 61.38 94 GLN A C 1
ATOM 751 O O . GLN A 1 94 ? 23.258 10.401 -1.568 1.00 61.38 94 GLN A O 1
ATOM 756 N N . ASN A 1 95 ? 21.614 10.861 -0.109 1.00 53.53 95 ASN A N 1
ATOM 757 C CA . ASN A 1 95 ? 22.218 12.109 0.363 1.00 53.53 95 ASN A CA 1
ATOM 758 C C . ASN A 1 95 ? 23.303 11.900 1.428 1.00 53.53 95 ASN A C 1
ATOM 760 O O . ASN A 1 95 ? 24.180 12.750 1.568 1.00 53.53 95 ASN A O 1
ATOM 764 N N . TRP A 1 96 ? 23.267 10.787 2.169 1.00 59.59 96 TRP A N 1
ATOM 765 C CA . TRP A 1 96 ? 24.189 10.533 3.284 1.00 59.59 96 TRP A CA 1
ATOM 766 C C . TRP A 1 96 ? 25.061 9.312 3.042 1.00 59.59 96 TRP A C 1
ATOM 768 O O . TRP A 1 96 ? 26.286 9.403 3.109 1.00 59.59 96 TRP A O 1
ATOM 778 N N . MET A 1 97 ? 24.441 8.173 2.731 1.00 63.62 97 MET A N 1
ATOM 779 C CA . MET A 1 97 ? 25.163 6.907 2.608 1.00 63.62 97 MET A CA 1
ATOM 780 C C . MET A 1 97 ? 26.047 6.874 1.354 1.00 63.62 97 MET A C 1
ATOM 782 O O . MET A 1 97 ? 27.181 6.409 1.428 1.00 63.62 97 MET A O 1
ATOM 786 N N . GLY A 1 98 ? 25.576 7.426 0.232 1.00 64.94 98 GLY A N 1
ATOM 787 C CA . GLY A 1 98 ? 26.309 7.482 -1.037 1.00 64.94 98 GLY A CA 1
ATOM 788 C C . GLY A 1 98 ? 27.659 8.210 -0.941 1.00 64.94 98 GLY A C 1
ATOM 789 O O . GLY A 1 98 ? 28.697 7.577 -1.157 1.00 64.94 98 GLY A O 1
ATOM 790 N N . PRO A 1 99 ? 27.691 9.506 -0.568 1.00 56.84 99 PRO A N 1
ATOM 791 C CA . PRO A 1 99 ? 28.941 10.259 -0.433 1.00 56.84 99 PRO A CA 1
ATOM 792 C C . PRO A 1 99 ? 29.885 9.669 0.620 1.00 56.84 99 PRO A C 1
ATOM 794 O O . PRO A 1 99 ? 31.104 9.687 0.457 1.00 56.84 99 PRO A O 1
ATOM 797 N N . TRP A 1 100 ? 29.324 9.117 1.697 1.00 54.94 100 TRP A N 1
ATOM 798 C CA . TRP A 1 100 ? 30.096 8.524 2.780 1.00 54.94 100 TRP A CA 1
ATOM 799 C C . TRP A 1 100 ? 30.732 7.175 2.404 1.00 54.94 100 TRP A C 1
ATOM 801 O O . TRP A 1 100 ? 31.917 6.968 2.672 1.00 54.94 100 TRP A O 1
ATOM 811 N N . MET A 1 101 ? 29.999 6.285 1.723 1.00 57.59 101 MET A N 1
ATOM 812 C CA . MET A 1 101 ? 30.528 5.003 1.231 1.00 57.59 101 MET A CA 1
ATOM 813 C C . MET A 1 101 ? 31.675 5.197 0.241 1.00 57.59 101 MET A C 1
ATOM 815 O O . MET A 1 101 ? 32.618 4.409 0.225 1.00 57.59 101 MET A O 1
ATOM 819 N N . MET A 1 102 ? 31.621 6.257 -0.566 1.00 56.12 102 MET A N 1
ATOM 820 C CA . MET A 1 102 ? 32.698 6.580 -1.500 1.00 56.12 102 MET A CA 1
ATOM 821 C C . MET A 1 102 ? 33.955 7.136 -0.812 1.00 56.12 102 MET A C 1
ATOM 823 O O . MET A 1 102 ? 35.041 7.021 -1.376 1.00 56.12 102 MET A O 1
ATOM 827 N N . ASN A 1 103 ? 33.831 7.712 0.390 1.00 52.16 103 ASN A N 1
ATOM 828 C CA . ASN A 1 103 ? 34.916 8.423 1.080 1.00 52.16 103 ASN A CA 1
ATOM 829 C C . ASN A 1 103 ? 35.511 7.661 2.286 1.00 52.16 103 ASN A C 1
ATOM 831 O O . ASN A 1 103 ? 36.550 8.044 2.816 1.00 52.16 103 ASN A O 1
ATOM 835 N N . SER A 1 104 ? 34.875 6.580 2.749 1.00 53.88 104 SER A N 1
ATOM 836 C C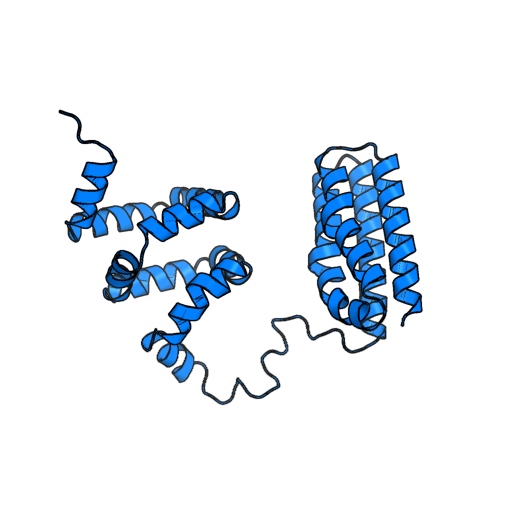A . SER A 1 104 ? 35.336 5.818 3.915 1.00 53.88 104 SER A CA 1
ATOM 837 C C . SER A 1 104 ? 36.230 4.635 3.518 1.00 53.88 104 SER A C 1
ATOM 839 O O . SER A 1 104 ? 35.756 3.547 3.185 1.00 53.88 104 SER A O 1
ATOM 841 N N . THR A 1 105 ? 37.550 4.829 3.591 1.00 50.19 105 THR A N 1
ATOM 842 C CA . THR A 1 105 ? 38.559 3.786 3.315 1.00 50.19 105 THR A CA 1
ATOM 843 C C . THR A 1 105 ? 38.430 2.590 4.268 1.00 50.19 105 THR A C 1
ATOM 845 O O . THR A 1 105 ? 38.457 1.447 3.826 1.00 50.19 105 THR A O 1
ATOM 848 N N . ASN A 1 106 ? 38.155 2.834 5.557 1.00 45.81 106 ASN A N 1
ATOM 849 C CA . ASN A 1 106 ? 37.963 1.767 6.551 1.00 45.81 106 ASN A CA 1
ATOM 850 C C . ASN A 1 106 ? 36.724 0.899 6.270 1.00 45.81 106 ASN A C 1
ATOM 852 O O . ASN A 1 106 ? 36.724 -0.294 6.578 1.00 45.81 106 ASN A O 1
ATOM 856 N N . TRP A 1 107 ? 35.669 1.467 5.675 1.00 48.16 107 TRP A N 1
ATOM 857 C CA . TRP A 1 107 ? 34.488 0.697 5.267 1.00 48.16 107 TRP A CA 1
ATOM 858 C C . TRP A 1 107 ? 34.753 -0.144 4.023 1.00 48.16 107 TRP A C 1
ATOM 860 O O . TRP A 1 107 ? 34.313 -1.292 3.952 1.00 48.16 107 TRP A O 1
ATOM 870 N N . LYS A 1 108 ? 35.530 0.401 3.082 1.00 47.44 108 LYS A N 1
ATOM 871 C CA . LYS A 1 108 ? 36.005 -0.324 1.903 1.00 47.44 108 LYS A CA 1
ATOM 872 C C . LYS A 1 108 ? 36.869 -1.529 2.287 1.00 47.44 108 LYS A C 1
ATOM 874 O O . LYS A 1 108 ? 36.721 -2.573 1.666 1.00 47.44 108 LYS A O 1
ATOM 879 N N . ASP A 1 109 ? 37.694 -1.422 3.329 1.00 46.38 109 ASP A N 1
ATOM 880 C CA . ASP A 1 109 ? 38.540 -2.525 3.810 1.00 46.38 109 ASP A CA 1
ATOM 881 C C . ASP A 1 109 ? 37.777 -3.545 4.672 1.00 46.38 109 ASP A C 1
ATOM 883 O O . ASP A 1 109 ? 37.991 -4.748 4.533 1.00 46.38 109 ASP A O 1
ATOM 887 N N . THR A 1 110 ? 36.833 -3.099 5.508 1.00 43.72 110 THR A N 1
ATOM 888 C CA . THR A 1 110 ? 36.000 -3.996 6.338 1.00 43.72 110 THR A CA 1
ATOM 889 C C . THR A 1 110 ? 35.034 -4.822 5.480 1.00 43.72 110 THR A C 1
ATOM 891 O O . THR A 1 110 ? 34.871 -6.020 5.703 1.00 43.72 110 THR A O 1
ATOM 894 N N . MET A 1 111 ? 34.449 -4.218 4.441 1.00 46.94 111 MET A N 1
ATOM 895 C CA . MET A 1 111 ? 33.687 -4.953 3.425 1.00 46.94 111 MET A CA 1
ATOM 896 C C . MET A 1 111 ? 34.611 -5.680 2.440 1.00 46.94 111 MET A C 1
ATOM 898 O O . MET A 1 111 ? 34.253 -6.743 1.962 1.00 46.94 111 MET A O 1
ATOM 902 N N . GLY A 1 112 ? 35.811 -5.166 2.163 1.00 43.84 112 GLY A N 1
ATOM 903 C CA . GLY A 1 112 ? 36.751 -5.745 1.197 1.00 43.84 112 GLY A CA 1
ATOM 904 C C . GLY A 1 112 ? 37.502 -6.989 1.684 1.00 43.84 112 GLY A C 1
ATOM 905 O O . GLY A 1 112 ? 37.842 -7.837 0.861 1.00 43.84 112 GLY A O 1
ATOM 906 N N . GLN A 1 113 ? 37.739 -7.138 2.994 1.00 42.34 113 GLN A N 1
ATOM 907 C CA . GLN A 1 113 ? 38.375 -8.333 3.574 1.00 42.34 113 GLN A CA 1
ATOM 908 C C . GLN A 1 113 ? 37.371 -9.391 4.063 1.00 42.34 113 GLN A C 1
ATOM 910 O O . GLN A 1 113 ? 37.731 -10.563 4.143 1.00 42.34 113 GLN A O 1
ATOM 915 N N . GLY A 1 114 ? 36.117 -9.016 4.344 1.00 40.53 114 GLY A N 1
ATOM 916 C CA . GLY A 1 114 ? 35.035 -9.951 4.705 1.00 40.53 114 GLY A CA 1
ATOM 917 C C . GLY A 1 114 ? 34.088 -10.314 3.554 1.00 40.53 114 GLY A C 1
ATOM 918 O O . GLY A 1 114 ? 33.428 -11.349 3.598 1.00 40.53 114 GLY A O 1
ATOM 919 N N . MET A 1 115 ? 34.041 -9.499 2.501 1.00 43.62 115 MET A N 1
ATOM 920 C CA . MET A 1 115 ? 33.331 -9.762 1.251 1.00 43.62 115 MET A CA 1
ATOM 921 C C . MET A 1 115 ? 34.247 -9.404 0.083 1.00 43.62 115 MET A C 1
ATOM 923 O O . MET A 1 115 ? 34.190 -8.327 -0.507 1.00 43.62 115 MET A O 1
ATOM 927 N N . GLY A 1 116 ? 35.136 -10.342 -0.237 1.00 36.53 116 GLY A N 1
ATOM 928 C CA . GLY A 1 116 ? 36.035 -10.218 -1.370 1.00 36.53 116 GLY A CA 1
ATOM 929 C C . GLY A 1 116 ? 35.296 -9.885 -2.670 1.00 36.53 116 GLY A C 1
ATOM 930 O O . GLY A 1 116 ? 34.167 -10.318 -2.914 1.00 36.53 116 GLY A O 1
ATOM 931 N N . LEU A 1 117 ? 36.020 -9.167 -3.526 1.00 36.72 117 LEU A N 1
ATOM 932 C CA . LEU A 1 117 ? 35.764 -8.775 -4.921 1.00 36.72 117 LEU A CA 1
ATOM 933 C C . LEU A 1 117 ? 35.320 -9.907 -5.890 1.00 36.72 117 LEU A C 1
ATOM 935 O O . LEU A 1 117 ? 35.369 -9.730 -7.101 1.00 36.72 117 LEU A O 1
ATOM 939 N N . GLY A 1 118 ? 34.868 -11.060 -5.391 1.00 36.44 118 GLY A N 1
ATOM 940 C CA . GLY A 1 118 ? 34.265 -12.162 -6.144 1.00 36.44 118 GLY A CA 1
ATOM 941 C C . GLY A 1 118 ? 32.750 -12.327 -5.956 1.00 36.44 118 GLY A C 1
ATOM 942 O O . GLY A 1 118 ? 32.155 -13.135 -6.662 1.00 36.44 118 GLY A O 1
ATOM 943 N N . MET A 1 119 ? 32.104 -11.577 -5.051 1.00 40.38 119 MET A N 1
ATOM 944 C CA . MET A 1 119 ? 30.643 -11.650 -4.827 1.00 40.38 119 MET A CA 1
ATOM 945 C C . MET A 1 119 ? 29.852 -10.459 -5.392 1.00 40.38 119 MET A C 1
ATOM 947 O O . MET A 1 119 ? 28.641 -10.405 -5.244 1.00 40.38 119 MET A O 1
ATOM 951 N N . MET A 1 120 ? 30.493 -9.543 -6.123 1.00 44.41 120 MET A N 1
ATOM 952 C CA . MET A 1 120 ? 29.804 -8.593 -7.015 1.00 44.41 120 MET A CA 1
ATOM 953 C C . MET A 1 120 ? 30.002 -8.977 -8.487 1.00 44.41 120 MET A C 1
ATOM 955 O O . MET A 1 120 ? 30.176 -8.132 -9.361 1.00 44.41 120 MET A O 1
ATOM 959 N N . GLY A 1 121 ? 29.976 -10.282 -8.776 1.00 40.66 121 GLY A N 1
ATOM 960 C CA . GLY A 1 121 ? 29.654 -10.733 -10.126 1.00 40.66 121 GLY A CA 1
ATOM 961 C C . GLY A 1 121 ? 28.216 -10.318 -10.481 1.00 40.66 121 GLY A C 1
ATOM 962 O O . GLY A 1 121 ? 27.423 -10.076 -9.566 1.00 40.66 121 GLY A O 1
ATOM 963 N N . PRO A 1 122 ? 27.828 -10.287 -11.769 1.00 44.91 122 PRO A N 1
ATOM 964 C CA . PRO A 1 122 ? 26.493 -9.865 -12.229 1.00 44.91 122 PRO A CA 1
ATOM 965 C C . PRO A 1 122 ? 25.282 -10.635 -11.647 1.00 44.91 122 PRO A C 1
ATOM 967 O O . PRO A 1 122 ? 24.166 -10.441 -12.111 1.00 44.91 122 PRO A O 1
ATOM 970 N N . GLY A 1 123 ? 25.477 -11.525 -10.667 1.00 42.06 123 GLY A N 1
ATOM 971 C CA . GLY A 1 123 ? 24.470 -12.423 -10.103 1.00 42.06 123 GLY A CA 1
ATOM 972 C C . GLY A 1 123 ? 24.214 -12.314 -8.593 1.00 42.06 123 GLY A C 1
ATOM 973 O O . GLY A 1 123 ? 23.471 -13.144 -8.084 1.00 42.06 123 GLY A O 1
ATOM 974 N N . MET A 1 124 ? 24.786 -11.350 -7.853 1.00 39.78 124 MET A N 1
ATOM 975 C CA . MET A 1 124 ? 24.608 -11.268 -6.381 1.00 39.78 124 MET A CA 1
ATOM 976 C C . MET A 1 124 ? 23.975 -9.973 -5.835 1.00 39.78 124 MET A C 1
ATOM 978 O O . MET A 1 124 ? 23.753 -9.870 -4.635 1.00 39.78 124 MET A O 1
ATOM 982 N N . MET A 1 125 ? 23.503 -9.074 -6.708 1.00 45.12 125 MET A N 1
ATOM 983 C CA . MET A 1 125 ? 22.350 -8.194 -6.401 1.00 45.12 125 MET A CA 1
ATOM 984 C C . MET A 1 125 ? 20.998 -8.950 -6.479 1.00 45.12 125 MET A C 1
ATOM 986 O O . MET A 1 125 ? 19.936 -8.339 -6.503 1.00 45.12 125 MET A O 1
ATOM 990 N N . GLY A 1 126 ? 21.025 -10.285 -6.567 1.00 47.97 126 GLY A N 1
ATOM 991 C CA . GLY A 1 126 ? 19.887 -11.125 -6.949 1.00 47.97 126 GLY A CA 1
ATOM 992 C C . GLY A 1 126 ? 18.832 -11.474 -5.882 1.00 47.97 126 GLY A C 1
ATOM 993 O O . GLY A 1 126 ? 17.718 -11.775 -6.312 1.00 47.97 126 GLY A O 1
ATOM 994 N N . PRO A 1 127 ? 19.109 -11.483 -4.552 1.00 44.91 127 PRO A N 1
ATOM 995 C CA . PRO A 1 127 ? 18.076 -11.905 -3.596 1.00 44.91 127 PRO A CA 1
ATOM 996 C C . PRO A 1 127 ? 17.705 -10.908 -2.479 1.00 44.91 127 PRO A C 1
ATOM 998 O O . PRO A 1 127 ? 16.946 -11.294 -1.596 1.00 44.91 127 PRO A O 1
ATOM 1001 N N . MET A 1 128 ? 18.194 -9.657 -2.474 1.00 40.94 128 MET A N 1
ATOM 1002 C CA . MET A 1 128 ? 17.724 -8.622 -1.516 1.00 40.94 128 MET A CA 1
ATOM 1003 C C . MET A 1 128 ? 16.793 -7.564 -2.122 1.00 40.94 128 MET A C 1
ATOM 1005 O O . MET A 1 128 ? 16.008 -6.970 -1.393 1.00 40.94 128 MET A O 1
ATOM 1009 N N . MET A 1 129 ? 16.809 -7.378 -3.442 1.00 47.72 129 MET A N 1
ATOM 1010 C CA . MET A 1 129 ? 15.557 -7.123 -4.147 1.00 47.72 129 MET A CA 1
ATOM 1011 C C . MET A 1 129 ? 14.966 -8.499 -4.407 1.00 47.72 129 MET A C 1
ATOM 1013 O O . MET A 1 129 ? 15.693 -9.375 -4.886 1.00 47.72 129 MET A O 1
ATOM 1017 N N . GLY A 1 130 ? 13.687 -8.712 -4.085 1.00 40.16 130 GLY A N 1
ATOM 1018 C CA . GLY A 1 130 ? 12.966 -9.862 -4.624 1.00 40.16 130 GLY A CA 1
ATOM 1019 C C . GLY A 1 130 ? 13.324 -9.970 -6.102 1.00 40.16 130 GLY A C 1
ATOM 1020 O O . GLY A 1 130 ? 13.332 -8.950 -6.799 1.00 40.16 130 GLY A O 1
ATOM 1021 N N . SER A 1 131 ? 13.769 -11.153 -6.538 1.00 40.25 131 SER A N 1
ATOM 1022 C CA . SER A 1 131 ? 14.187 -11.354 -7.923 1.00 40.25 131 SER A CA 1
ATOM 1023 C C . SER A 1 131 ? 13.146 -10.696 -8.823 1.00 40.25 131 SER A C 1
ATOM 1025 O O . SER A 1 131 ? 11.958 -10.916 -8.569 1.00 40.25 131 SER A O 1
ATOM 1027 N N . PRO A 1 132 ? 13.537 -9.860 -9.808 1.00 44.25 132 PRO A N 1
ATOM 1028 C CA . PRO A 1 132 ? 12.553 -9.229 -10.662 1.00 44.25 132 PRO A CA 1
ATOM 1029 C C . PRO A 1 132 ? 11.664 -10.347 -11.183 1.00 44.25 132 PRO A C 1
ATOM 1031 O O . PRO A 1 132 ? 12.161 -11.352 -11.706 1.00 44.25 132 PRO A O 1
ATOM 1034 N N . ILE A 1 133 ? 10.367 -10.203 -10.932 1.00 49.12 133 ILE A N 1
ATOM 1035 C CA . ILE A 1 133 ? 9.336 -11.094 -11.437 1.00 49.12 133 ILE A CA 1
ATOM 1036 C C . ILE A 1 133 ? 9.458 -11.002 -12.960 1.00 49.12 133 ILE A C 1
ATOM 1038 O O . ILE A 1 133 ? 8.985 -10.072 -13.609 1.00 49.12 133 ILE A O 1
ATOM 1042 N N . THR A 1 134 ? 10.249 -11.921 -13.508 1.00 46.81 134 THR A N 1
ATOM 1043 C CA . THR A 1 134 ? 10.707 -11.950 -14.903 1.00 46.81 134 THR A CA 1
ATOM 1044 C C . THR A 1 134 ? 9.904 -12.954 -15.713 1.00 46.81 134 THR A C 1
ATOM 1046 O O . THR A 1 134 ? 10.044 -13.009 -16.932 1.00 46.81 134 THR A O 1
ATOM 1049 N N . LYS A 1 135 ? 9.039 -13.730 -15.049 1.00 57.09 135 LYS A N 1
ATOM 1050 C CA . LYS A 1 135 ? 8.091 -14.645 -15.676 1.00 57.09 135 LYS A CA 1
ATOM 1051 C C . LYS A 1 135 ? 6.681 -14.099 -15.522 1.00 57.09 135 LYS A C 1
ATOM 1053 O O 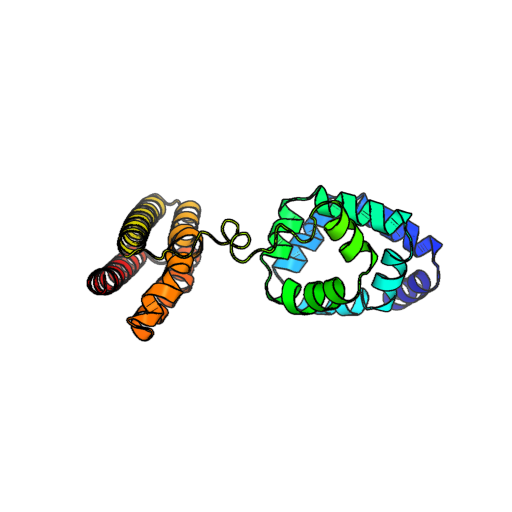. LYS A 1 135 ? 6.277 -13.697 -14.437 1.00 57.09 135 LYS A O 1
ATOM 1058 N N . GLU A 1 136 ? 5.915 -14.149 -16.604 1.00 61.50 136 GLU A N 1
ATOM 1059 C CA . GLU A 1 136 ? 4.511 -13.715 -16.636 1.00 61.50 136 GLU A CA 1
ATOM 1060 C C . GLU A 1 136 ? 3.662 -14.446 -15.578 1.00 61.50 136 GLU A C 1
ATOM 1062 O O . GLU A 1 136 ? 2.834 -13.829 -14.911 1.00 61.50 136 GLU A O 1
ATOM 1067 N N . SER A 1 137 ? 3.959 -15.729 -15.318 1.00 66.25 137 SER A N 1
ATOM 1068 C CA . SER A 1 137 ? 3.319 -16.526 -14.258 1.00 66.25 137 SER A CA 1
ATOM 1069 C C . SER A 1 137 ? 3.484 -15.948 -12.856 1.00 66.25 137 SER A C 1
ATOM 1071 O O . SER A 1 137 ? 2.653 -16.201 -11.989 1.00 66.25 137 SER A O 1
ATOM 1073 N N . ASP A 1 138 ? 4.571 -15.220 -12.619 1.00 82.56 138 ASP A N 1
ATOM 1074 C CA . ASP A 1 138 ? 4.874 -14.655 -11.313 1.00 82.56 138 ASP A CA 1
ATOM 1075 C C . ASP A 1 138 ? 4.126 -13.318 -11.142 1.00 82.56 138 ASP A C 1
ATOM 1077 O O . ASP A 1 138 ? 3.729 -12.985 -10.032 1.00 82.56 138 ASP A O 1
ATOM 1081 N N . VAL A 1 139 ? 3.829 -12.598 -12.237 1.00 88.44 139 VAL A N 1
ATOM 1082 C CA . VAL A 1 139 ? 2.969 -11.400 -12.206 1.00 88.44 139 VAL A CA 1
ATOM 1083 C C . VAL A 1 139 ? 1.534 -11.787 -11.863 1.00 88.44 139 VAL A C 1
ATOM 1085 O O . VAL A 1 139 ? 0.947 -11.205 -10.954 1.00 88.44 139 VAL A O 1
ATOM 1088 N N . LEU A 1 140 ? 0.977 -12.788 -12.553 1.00 93.25 140 LEU A N 1
ATOM 1089 C CA . LEU A 1 140 ? -0.407 -13.223 -12.335 1.00 93.25 140 LEU A CA 1
ATOM 1090 C C . LEU A 1 140 ? -0.635 -13.712 -10.897 1.00 93.25 140 LEU A C 1
ATOM 1092 O O . LEU 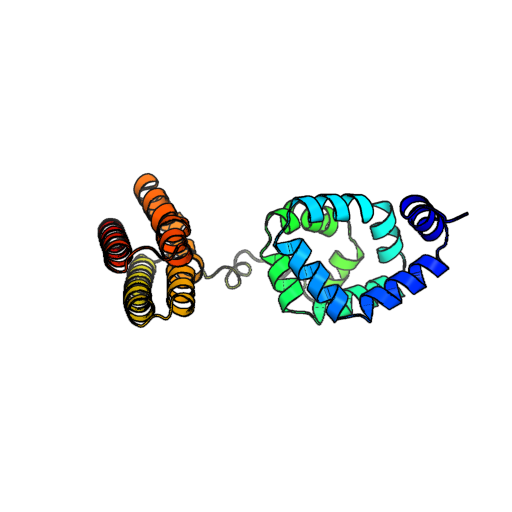A 1 140 ? -1.589 -13.278 -10.259 1.00 93.25 140 LEU A O 1
ATOM 1096 N N . LYS A 1 141 ? 0.287 -14.517 -10.352 1.00 93.19 141 LYS A N 1
ATOM 1097 C CA . LYS A 1 141 ? 0.226 -14.976 -8.953 1.00 93.19 141 LYS A CA 1
ATOM 1098 C C . LYS A 1 141 ? 0.305 -13.832 -7.948 1.00 93.19 141 LYS A C 1
ATOM 1100 O O . LYS A 1 141 ? -0.407 -13.855 -6.949 1.00 93.19 141 LYS A O 1
ATOM 1105 N N . THR A 1 142 ? 1.160 -12.840 -8.195 1.00 92.31 142 THR A N 1
ATOM 1106 C CA . THR A 1 142 ? 1.233 -11.657 -7.330 1.00 92.31 142 THR A CA 1
ATOM 1107 C C . THR A 1 142 ? -0.084 -10.891 -7.355 1.00 92.31 142 THR A C 1
ATOM 1109 O O . THR A 1 142 ? -0.558 -10.477 -6.303 1.00 92.31 142 THR A O 1
ATOM 1112 N N . ILE A 1 143 ? -0.726 -10.756 -8.521 1.00 97.12 143 ILE A N 1
ATOM 1113 C CA . ILE A 1 143 ? -2.045 -10.120 -8.608 1.00 97.12 143 ILE A CA 1
ATOM 1114 C C . ILE A 1 143 ? -3.108 -10.928 -7.852 1.00 97.12 143 ILE A C 1
ATOM 1116 O O . ILE A 1 143 ? -3.898 -10.329 -7.128 1.00 97.12 143 ILE A O 1
ATOM 1120 N N . ASP A 1 144 ? -3.115 -12.258 -7.962 1.00 97.25 144 ASP A N 1
ATOM 1121 C CA . ASP A 1 144 ? -4.041 -13.102 -7.193 1.00 97.25 144 ASP A CA 1
ATOM 1122 C C . ASP A 1 144 ? -3.862 -12.886 -5.675 1.00 97.25 144 ASP A C 1
ATOM 1124 O O . ASP A 1 144 ? -4.839 -12.673 -4.958 1.00 97.25 144 ASP A O 1
ATOM 1128 N N . ASN A 1 145 ? -2.616 -12.820 -5.187 1.00 97.25 145 ASN A N 1
ATOM 1129 C CA . ASN A 1 145 ? -2.334 -12.538 -3.774 1.00 97.25 145 ASN A CA 1
ATOM 1130 C C . ASN A 1 145 ? -2.797 -11.132 -3.344 1.00 97.25 145 ASN A C 1
ATOM 1132 O O . ASN A 1 145 ? -3.302 -10.942 -2.237 1.00 97.25 145 ASN A O 1
ATOM 1136 N N . ILE A 1 146 ? -2.661 -10.131 -4.222 1.00 98.31 146 ILE A N 1
ATOM 1137 C CA . ILE A 1 146 ? -3.190 -8.781 -3.979 1.00 98.31 146 ILE A CA 1
ATOM 1138 C C . ILE A 1 146 ? -4.712 -8.831 -3.824 1.00 98.31 146 ILE A C 1
ATOM 1140 O O . ILE A 1 146 ? -5.248 -8.236 -2.892 1.00 98.31 146 ILE A O 1
ATOM 1144 N N . GLU A 1 147 ? -5.419 -9.543 -4.703 1.00 98.62 147 GLU A N 1
ATOM 1145 C CA . GLU A 1 147 ? -6.878 -9.666 -4.639 1.00 98.62 147 GLU A CA 1
ATOM 1146 C C . GLU A 1 147 ? -7.348 -10.338 -3.339 1.00 98.62 147 GLU A C 1
ATOM 1148 O O . GLU A 1 147 ? -8.320 -9.866 -2.740 1.00 98.62 147 GLU A O 1
ATOM 1153 N N . GLU A 1 148 ? -6.631 -11.361 -2.861 1.00 98.31 148 GLU A N 1
ATOM 1154 C CA . GLU A 1 148 ? -6.888 -12.006 -1.566 1.00 98.31 148 GLU A CA 1
ATOM 1155 C C . GLU A 1 148 ? -6.661 -11.050 -0.384 1.00 98.31 148 GLU A C 1
ATOM 1157 O O . GLU A 1 148 ? -7.482 -10.977 0.536 1.00 98.31 148 GLU A O 1
ATOM 1162 N N . LEU A 1 149 ? -5.574 -10.272 -0.398 1.00 98.19 149 LEU A N 1
ATOM 1163 C CA . LEU A 1 149 ? -5.298 -9.267 0.635 1.00 98.19 149 LEU A CA 1
ATOM 1164 C C . LEU A 1 149 ? -6.361 -8.161 0.660 1.00 98.19 149 LEU A C 1
ATOM 1166 O O . LEU A 1 149 ? -6.730 -7.686 1.737 1.00 98.19 149 LEU A O 1
ATOM 1170 N N . LEU A 1 150 ? -6.897 -7.777 -0.501 1.00 98.81 150 LEU A N 1
ATOM 1171 C CA . LEU A 1 150 ? -8.005 -6.827 -0.589 1.00 98.81 150 LEU A CA 1
ATOM 1172 C C . LEU A 1 150 ? -9.301 -7.402 0.011 1.00 98.81 150 LEU A C 1
ATOM 1174 O O . LEU A 1 150 ? -9.988 -6.693 0.748 1.00 98.81 150 LEU A O 1
ATOM 1178 N N . ASP A 1 151 ? -9.607 -8.686 -0.202 1.00 98.69 151 ASP A N 1
ATOM 1179 C CA . ASP A 1 151 ? -10.750 -9.345 0.459 1.00 98.69 151 ASP A CA 1
ATOM 1180 C C . ASP A 1 151 ? -10.586 -9.404 1.981 1.00 98.69 151 ASP A C 1
ATOM 1182 O O . ASP A 1 151 ? -11.534 -9.158 2.741 1.00 98.69 151 ASP A O 1
ATOM 1186 N N . GLN A 1 152 ? -9.366 -9.676 2.449 1.00 98.38 152 GLN A N 1
ATOM 1187 C CA . GLN A 1 152 ? -9.046 -9.622 3.873 1.00 98.38 152 GLN A CA 1
ATOM 1188 C C . GLN A 1 152 ? -9.211 -8.207 4.432 1.00 98.38 152 GLN A C 1
ATOM 1190 O O . GLN A 1 152 ? -9.729 -8.054 5.540 1.00 98.38 152 GLN A O 1
ATOM 1195 N N . ALA A 1 153 ? -8.797 -7.178 3.687 1.00 97.94 153 ALA A N 1
ATOM 1196 C CA . ALA A 1 153 ? -8.959 -5.788 4.094 1.00 97.94 153 ALA A CA 1
ATOM 1197 C C . ALA A 1 153 ? -10.442 -5.424 4.262 1.00 97.94 153 ALA A C 1
ATOM 1199 O O . ALA A 1 153 ? -10.815 -4.908 5.316 1.00 97.94 153 ALA A O 1
ATOM 1200 N N . SER A 1 154 ? -11.294 -5.766 3.286 1.00 98.50 154 SER A N 1
ATOM 1201 C CA . SER A 1 154 ? -12.752 -5.574 3.380 1.00 98.50 154 SER A CA 1
ATOM 1202 C C . SER A 1 154 ? -13.339 -6.295 4.600 1.00 98.50 154 SER A C 1
ATOM 1204 O O . SER A 1 154 ? -14.039 -5.687 5.417 1.00 98.50 154 SER A O 1
ATOM 1206 N N . THR A 1 155 ? -12.993 -7.574 4.786 1.00 98.44 155 THR A N 1
ATOM 1207 C CA . THR A 1 155 ? -13.502 -8.395 5.896 1.00 98.44 155 THR A CA 1
ATOM 1208 C C . THR A 1 155 ? -13.113 -7.819 7.258 1.00 98.44 155 THR A C 1
ATOM 1210 O O . THR A 1 155 ? -13.969 -7.650 8.128 1.00 98.44 155 THR A O 1
ATOM 1213 N N . LYS A 1 156 ? -11.832 -7.479 7.451 1.00 98.12 156 LYS A N 1
ATOM 1214 C CA . LYS A 1 156 ? -11.335 -6.881 8.700 1.00 98.12 156 LYS A CA 1
ATOM 1215 C C . LYS A 1 156 ? -12.010 -5.540 8.974 1.00 98.12 156 LYS A C 1
ATOM 1217 O O . LYS A 1 156 ? -12.490 -5.321 10.085 1.00 98.12 156 LYS A O 1
ATOM 1222 N N . TYR A 1 157 ? -12.140 -4.694 7.951 1.00 98.25 157 TYR A N 1
ATOM 1223 C CA . TYR A 1 157 ? -12.772 -3.384 8.082 1.00 98.25 157 TYR A CA 1
ATOM 1224 C C . TYR A 1 157 ? -14.236 -3.497 8.526 1.00 98.25 157 TYR A C 1
ATOM 1226 O O . TYR A 1 157 ? -14.660 -2.842 9.477 1.00 98.25 157 TYR A O 1
ATOM 1234 N N . ARG A 1 158 ? -15.005 -4.394 7.895 1.00 97.31 158 ARG A N 1
ATOM 1235 C CA . ARG A 1 158 ? -16.412 -4.664 8.243 1.00 97.31 158 ARG A CA 1
ATOM 1236 C C . ARG A 1 158 ? -16.590 -5.221 9.656 1.00 97.31 158 ARG A C 1
ATOM 1238 O O . ARG A 1 158 ? -17.623 -4.979 10.272 1.00 97.31 158 ARG A O 1
ATOM 1245 N N . ASN A 1 159 ? -15.579 -5.908 10.181 1.00 97.50 159 ASN A N 1
ATOM 1246 C CA . ASN A 1 159 ? -15.555 -6.413 11.554 1.00 97.50 159 ASN A CA 1
ATOM 1247 C C . ASN A 1 159 ? -15.100 -5.362 12.586 1.00 97.50 159 ASN A C 1
ATOM 1249 O O . ASN A 1 159 ? -14.962 -5.687 13.763 1.00 97.50 159 ASN A O 1
ATOM 1253 N N . GLY A 1 160 ? -14.869 -4.113 12.167 1.00 96.56 160 GLY A N 1
ATOM 1254 C CA . GLY A 1 160 ? -14.407 -3.024 13.032 1.00 96.56 160 GLY A CA 1
ATOM 1255 C C . GLY A 1 160 ? -12.894 -2.999 13.260 1.00 96.56 160 GLY A C 1
ATOM 1256 O O . GLY A 1 160 ? -12.409 -2.157 14.013 1.00 96.56 160 GLY A O 1
ATOM 1257 N N . ASP A 1 161 ? -12.133 -3.880 12.606 1.00 96.88 161 ASP A N 1
ATOM 1258 C CA . ASP A 1 161 ? -10.672 -3.895 12.666 1.00 96.88 161 ASP A CA 1
ATOM 1259 C C . ASP A 1 161 ? -10.063 -3.036 11.546 1.00 96.88 161 ASP A C 1
ATOM 1261 O O . ASP A 1 161 ? -9.491 -3.530 10.569 1.00 96.88 161 ASP A O 1
ATOM 1265 N N . SER A 1 162 ? -10.170 -1.712 11.696 1.00 93.25 162 SER A N 1
ATOM 1266 C CA . SER A 1 162 ? -9.553 -0.755 10.765 1.00 93.25 162 SER A CA 1
ATOM 1267 C C . SER A 1 162 ? -8.026 -0.898 10.708 1.00 93.25 162 SER A C 1
ATOM 1269 O O . SER A 1 162 ? -7.422 -0.655 9.664 1.00 93.25 162 SER A O 1
ATOM 1271 N N . SER A 1 163 ? -7.390 -1.317 11.808 1.00 92.06 163 SER A N 1
ATOM 1272 C CA . SER A 1 163 ? -5.933 -1.474 11.887 1.00 92.06 163 SER A CA 1
ATOM 1273 C C . SER A 1 163 ? -5.430 -2.655 11.056 1.00 92.06 163 SER A C 1
ATOM 1275 O O . SER A 1 163 ? -4.511 -2.509 10.247 1.00 92.06 163 SER A O 1
ATOM 1277 N N . GLY A 1 164 ? -6.085 -3.809 11.177 1.00 90.12 164 GLY A N 1
ATOM 1278 C CA . GLY A 1 164 ? -5.795 -4.986 10.379 1.00 90.12 164 GLY A CA 1
ATOM 1279 C C . GLY A 1 164 ? -6.198 -4.807 8.918 1.00 90.12 164 GLY A C 1
ATOM 1280 O O . GLY A 1 164 ? -5.510 -5.330 8.039 1.00 90.12 164 GLY A O 1
ATOM 1281 N N . ALA A 1 165 ? -7.260 -4.043 8.637 1.00 96.56 165 ALA A N 1
ATOM 1282 C CA . ALA A 1 165 ? -7.625 -3.669 7.273 1.00 96.56 165 ALA A CA 1
ATOM 1283 C C . ALA A 1 165 ? -6.540 -2.810 6.608 1.00 96.56 165 ALA A C 1
ATOM 1285 O O . ALA A 1 165 ? -6.124 -3.096 5.485 1.00 96.56 165 ALA A O 1
ATOM 1286 N N . LEU A 1 166 ? -6.027 -1.801 7.320 1.00 94.38 166 LEU A N 1
ATOM 1287 C CA . LEU A 1 166 ? -4.935 -0.958 6.835 1.00 94.38 166 LEU A CA 1
ATOM 1288 C C . LEU A 1 166 ? -3.643 -1.757 6.632 1.00 94.38 166 LEU A C 1
ATOM 1290 O O . LEU A 1 166 ? -2.925 -1.521 5.658 1.00 94.38 166 LEU A O 1
ATOM 1294 N N . SER A 1 167 ? -3.349 -2.697 7.533 1.00 92.31 167 SER A N 1
ATOM 1295 C CA . SER A 1 167 ? -2.208 -3.605 7.400 1.00 92.31 167 SER A CA 1
ATOM 1296 C C . SER A 1 167 ? -2.326 -4.451 6.129 1.00 92.31 167 SER A C 1
ATOM 1298 O O . SER A 1 167 ? -1.414 -4.412 5.309 1.00 92.31 167 SER A O 1
ATOM 1300 N N . ALA A 1 168 ? -3.472 -5.099 5.891 1.00 91.62 168 ALA A N 1
ATOM 1301 C CA . ALA A 1 168 ? -3.704 -5.887 4.677 1.00 91.62 168 ALA A CA 1
ATOM 1302 C C . ALA A 1 168 ? -3.602 -5.037 3.394 1.00 91.62 168 ALA A C 1
ATOM 1304 O O . ALA A 1 168 ? -2.915 -5.422 2.451 1.00 91.62 168 ALA A O 1
ATOM 1305 N N . ALA A 1 169 ? -4.197 -3.838 3.380 1.00 94.75 169 ALA A N 1
ATOM 1306 C CA . ALA A 1 169 ? -4.083 -2.909 2.251 1.00 94.75 169 ALA A CA 1
ATOM 1307 C C . ALA A 1 169 ? -2.638 -2.420 2.021 1.00 94.75 169 ALA A C 1
ATOM 1309 O O . ALA A 1 169 ? -2.229 -2.180 0.888 1.00 94.75 169 ALA A O 1
ATOM 1310 N N . THR A 1 170 ? -1.842 -2.284 3.086 1.00 86.38 170 THR A N 1
ATOM 1311 C CA . THR A 1 170 ? -0.423 -1.914 2.986 1.00 86.38 170 THR A CA 1
ATOM 1312 C C . THR A 1 170 ? 0.412 -3.061 2.414 1.00 86.38 170 THR A C 1
ATOM 1314 O O . THR A 1 170 ? 1.251 -2.807 1.555 1.00 86.38 170 THR A O 1
ATOM 1317 N N . GLN A 1 171 ? 0.143 -4.309 2.814 1.00 87.31 171 GLN A N 1
ATOM 1318 C CA . GLN A 1 171 ? 0.792 -5.501 2.251 1.00 87.31 171 GLN A CA 1
ATOM 1319 C C . GLN A 1 171 ? 0.442 -5.708 0.774 1.00 87.31 171 GLN A C 1
ATOM 1321 O O . GLN A 1 171 ? 1.313 -6.041 -0.027 1.00 87.31 171 GLN A O 1
ATOM 1326 N N . ALA A 1 172 ? -0.812 -5.453 0.389 1.00 91.00 172 ALA A N 1
ATOM 1327 C CA . ALA A 1 172 ? -1.244 -5.504 -1.007 1.00 91.00 172 ALA A CA 1
ATOM 1328 C C . ALA A 1 172 ? -0.418 -4.556 -1.898 1.00 91.00 172 ALA A C 1
ATOM 1330 O O . ALA A 1 172 ? -0.125 -4.876 -3.048 1.00 91.00 172 ALA A O 1
ATOM 1331 N N . TYR A 1 173 ? 0.000 -3.408 -1.359 1.00 92.62 173 TYR A N 1
ATOM 1332 C CA . TYR A 1 173 ? 0.838 -2.451 -2.074 1.00 92.62 173 TYR A CA 1
ATOM 1333 C C . TYR A 1 173 ? 2.343 -2.755 -1.953 1.00 92.62 173 TYR A C 1
ATOM 1335 O O . TYR A 1 173 ? 2.956 -3.189 -2.926 1.00 92.62 173 TYR A O 1
ATOM 1343 N N . LEU A 1 174 ? 2.927 -2.553 -0.765 1.00 76.12 174 LEU A N 1
ATOM 1344 C CA . LEU A 1 174 ? 4.383 -2.570 -0.542 1.00 76.12 174 LEU A CA 1
ATOM 1345 C C . LEU A 1 174 ? 4.988 -3.970 -0.667 1.00 76.12 174 LEU A C 1
ATOM 1347 O O . LEU A 1 174 ? 6.106 -4.138 -1.136 1.00 76.12 174 LEU A O 1
ATOM 1351 N N . GLU A 1 175 ? 4.260 -4.998 -0.227 1.00 80.81 175 GLU A N 1
ATOM 1352 C CA . GLU A 1 175 ? 4.780 -6.370 -0.229 1.00 80.81 175 GLU A CA 1
ATOM 1353 C C . GLU A 1 175 ? 4.413 -7.136 -1.507 1.00 80.81 175 GLU A C 1
ATOM 1355 O O . GLU A 1 175 ? 4.847 -8.273 -1.677 1.00 80.81 175 GLU A O 1
ATOM 1360 N N . ASN A 1 176 ? 3.626 -6.540 -2.411 1.00 90.94 176 ASN A N 1
ATOM 1361 C CA . ASN A 1 176 ? 3.148 -7.223 -3.611 1.00 90.94 176 ASN A CA 1
ATOM 1362 C C . ASN A 1 176 ? 3.181 -6.342 -4.859 1.00 90.94 176 ASN A C 1
ATOM 1364 O O . ASN A 1 176 ? 3.983 -6.600 -5.755 1.00 90.94 176 ASN A O 1
ATOM 1368 N N . TYR A 1 177 ? 2.322 -5.322 -4.948 1.00 94.62 177 TYR A N 1
ATOM 1369 C CA . TYR A 1 177 ? 2.173 -4.547 -6.182 1.00 94.62 177 TYR A CA 1
ATOM 1370 C C . TYR A 1 177 ? 3.475 -3.857 -6.620 1.00 94.62 177 TYR A C 1
ATOM 1372 O O . TYR A 1 177 ? 3.823 -3.920 -7.800 1.00 94.62 177 TYR A O 1
ATOM 1380 N N . GLU A 1 178 ? 4.248 -3.312 -5.675 1.00 87.44 178 GLU A N 1
ATOM 1381 C CA . GLU A 1 178 ? 5.538 -2.654 -5.942 1.00 87.44 178 GLU A CA 1
ATOM 1382 C C . GLU A 1 178 ? 6.512 -3.560 -6.728 1.00 87.44 178 GLU A C 1
ATOM 1384 O O . GLU A 1 178 ? 7.202 -3.108 -7.644 1.00 87.44 178 GLU A O 1
ATOM 1389 N N . TYR A 1 179 ? 6.508 -4.873 -6.462 1.00 86.69 179 TYR A N 1
ATOM 1390 C CA . TYR A 1 179 ? 7.381 -5.835 -7.148 1.00 86.69 179 TYR A CA 1
ATOM 1391 C C . TYR A 1 179 ? 7.039 -6.044 -8.629 1.00 86.69 179 TYR A C 1
ATOM 1393 O O . TYR A 1 179 ? 7.899 -6.484 -9.399 1.00 86.69 179 TYR A O 1
ATOM 1401 N N . ILE A 1 180 ? 5.801 -5.757 -9.042 1.00 92.25 180 ILE A N 1
ATOM 1402 C CA . ILE A 1 180 ? 5.343 -5.941 -10.426 1.00 92.25 180 ILE A CA 1
ATOM 1403 C C . ILE A 1 180 ? 5.190 -4.627 -11.193 1.00 92.25 180 ILE A C 1
ATOM 1405 O O . ILE A 1 180 ? 5.094 -4.680 -12.420 1.00 92.25 180 ILE A O 1
ATOM 1409 N N . GLU A 1 181 ? 5.234 -3.463 -10.532 1.00 87.88 181 GLU A N 1
ATOM 1410 C CA . GLU A 1 181 ? 5.038 -2.141 -11.151 1.00 87.88 181 GLU A CA 1
ATOM 1411 C C . GLU A 1 181 ? 5.883 -1.949 -12.411 1.00 87.88 181 GLU A C 1
ATOM 1413 O O . GLU A 1 181 ? 5.358 -1.640 -13.479 1.00 87.88 181 GLU A O 1
ATOM 1418 N N . THR A 1 182 ? 7.191 -2.202 -12.334 1.00 86.75 182 THR A N 1
ATOM 1419 C CA . THR A 1 182 ? 8.084 -2.013 -13.490 1.00 86.75 182 THR A CA 1
ATOM 1420 C C . THR A 1 182 ? 7.765 -2.959 -14.650 1.00 86.75 182 THR A C 1
ATOM 1422 O O . THR A 1 182 ? 7.933 -2.590 -15.815 1.00 86.75 182 THR A O 1
ATOM 1425 N N . THR A 1 183 ? 7.287 -4.171 -14.360 1.00 87.69 183 THR A N 1
ATOM 1426 C CA . THR A 1 183 ? 6.891 -5.161 -15.369 1.00 87.69 183 THR A CA 1
ATOM 1427 C C . THR A 1 183 ? 5.559 -4.781 -16.016 1.00 87.69 183 THR A C 1
ATOM 1429 O O . THR A 1 183 ? 5.435 -4.873 -17.238 1.00 87.69 183 THR A O 1
ATOM 1432 N N . VAL A 1 184 ? 4.596 -4.277 -15.238 1.00 92.75 184 VAL A N 1
ATOM 1433 C CA . VAL A 1 184 ? 3.324 -3.744 -15.753 1.00 92.75 184 VAL A CA 1
ATOM 1434 C C . VAL A 1 184 ? 3.563 -2.476 -16.575 1.00 92.75 184 VAL A C 1
ATOM 1436 O O . VAL A 1 184 ? 3.057 -2.376 -17.689 1.00 92.75 184 VAL A O 1
ATOM 1439 N N . ALA A 1 185 ? 4.402 -1.551 -16.099 1.00 92.94 185 ALA A N 1
ATOM 1440 C CA . ALA A 1 185 ? 4.681 -0.273 -16.758 1.00 92.94 185 ALA A CA 1
ATOM 1441 C C . ALA A 1 185 ? 5.277 -0.427 -18.165 1.00 92.94 185 ALA A C 1
ATOM 1443 O O . ALA A 1 185 ? 5.029 0.405 -19.035 1.00 92.94 185 ALA A O 1
ATOM 1444 N N . LYS A 1 186 ? 6.035 -1.506 -18.411 1.00 92.44 186 LYS A N 1
ATOM 1445 C CA . LYS A 1 186 ? 6.555 -1.845 -19.748 1.00 92.44 186 LYS A CA 1
ATOM 1446 C C . LYS A 1 186 ? 5.453 -2.195 -20.753 1.00 92.44 186 LYS A C 1
ATOM 1448 O O . LYS A 1 186 ? 5.695 -2.077 -21.951 1.00 92.44 186 LYS A O 1
ATOM 1453 N N . LYS A 1 187 ? 4.290 -2.662 -20.284 1.00 94.69 187 LYS A N 1
ATOM 1454 C CA . LYS A 1 187 ? 3.136 -3.026 -21.121 1.00 94.69 187 LYS A CA 1
ATOM 1455 C C . LYS A 1 187 ? 2.086 -1.910 -21.151 1.00 94.69 187 LYS A C 1
ATOM 1457 O O . LYS A 1 187 ? 1.579 -1.599 -22.223 1.00 94.69 187 LYS A O 1
ATOM 1462 N N . ASP A 1 188 ? 1.802 -1.291 -20.005 1.00 97.38 188 ASP A N 1
ATOM 1463 C CA . ASP A 1 188 ? 0.888 -0.153 -19.874 1.00 97.38 188 ASP A CA 1
ATOM 1464 C C . ASP A 1 188 ? 1.255 0.722 -18.657 1.00 97.38 188 ASP A C 1
ATOM 1466 O O . ASP A 1 188 ? 0.937 0.410 -17.506 1.00 97.38 188 ASP A O 1
ATOM 1470 N N . GLN A 1 189 ? 1.935 1.845 -18.913 1.00 94.44 189 GLN A N 1
ATOM 1471 C CA . GLN A 1 189 ? 2.357 2.787 -17.871 1.00 94.44 189 GLN A CA 1
ATOM 1472 C C . GLN A 1 189 ? 1.176 3.503 -17.197 1.00 94.44 189 GLN A C 1
ATOM 1474 O O . GLN A 1 189 ? 1.225 3.750 -15.992 1.00 94.44 189 GLN A O 1
ATOM 1479 N N . ASN A 1 190 ? 0.122 3.834 -17.946 1.00 96.31 190 ASN A N 1
ATOM 1480 C CA . ASN A 1 190 ? -1.021 4.570 -17.403 1.00 96.31 190 ASN A CA 1
ATOM 1481 C C . ASN A 1 190 ? -1.826 3.684 -16.453 1.00 96.31 190 ASN A C 1
ATOM 1483 O O . ASN A 1 190 ? -2.214 4.123 -15.369 1.00 96.31 190 ASN A O 1
ATOM 1487 N N . LEU A 1 191 ? -2.053 2.429 -16.848 1.00 97.62 191 LEU A N 1
ATOM 1488 C CA . LEU A 1 191 ? -2.733 1.453 -16.007 1.00 97.62 191 LEU A CA 1
ATOM 1489 C C . LEU A 1 191 ? -1.924 1.154 -14.740 1.00 97.62 191 LEU A C 1
ATOM 1491 O O . LEU A 1 191 ? -2.500 1.110 -13.653 1.00 97.62 191 LEU A O 1
ATOM 1495 N N . MET A 1 192 ? -0.597 1.035 -14.862 1.00 97.12 192 MET A N 1
ATOM 1496 C CA . MET A 1 192 ? 0.289 0.857 -13.712 1.00 97.12 192 MET A CA 1
ATOM 1497 C C . MET A 1 192 ? 0.131 1.990 -12.687 1.00 97.12 192 MET A C 1
ATOM 1499 O O . MET A 1 192 ? -0.166 1.715 -11.524 1.00 97.12 192 MET A O 1
ATOM 1503 N N . GLN A 1 193 ? 0.273 3.249 -13.123 1.00 95.19 193 GLN A N 1
ATOM 1504 C CA . GLN A 1 193 ? 0.198 4.427 -12.244 1.00 95.19 193 GLN A CA 1
ATOM 1505 C C . GLN A 1 193 ? -1.183 4.582 -11.603 1.00 95.19 193 GLN A C 1
ATOM 1507 O O . GLN A 1 193 ? -1.303 4.973 -10.442 1.00 95.19 193 GLN A O 1
ATOM 1512 N N . LYS A 1 194 ? -2.241 4.260 -12.356 1.00 97.81 194 LYS A N 1
ATOM 1513 C CA . LYS A 1 194 ? -3.610 4.281 -11.843 1.00 97.81 194 LYS A CA 1
ATOM 1514 C C . LYS A 1 194 ? -3.768 3.313 -10.671 1.00 97.81 194 LYS A C 1
ATOM 1516 O O . LYS A 1 194 ? -4.266 3.710 -9.621 1.00 97.81 194 LYS A O 1
ATOM 1521 N N . VAL A 1 195 ? -3.329 2.067 -10.833 1.00 98.19 195 VAL A N 1
ATOM 1522 C CA . VAL A 1 195 ? -3.437 1.053 -9.777 1.00 98.19 195 VAL A CA 1
ATOM 1523 C C . VAL A 1 195 ? -2.504 1.362 -8.601 1.00 98.19 195 VAL A C 1
ATOM 1525 O O . VAL A 1 195 ? -2.932 1.199 -7.457 1.00 98.19 195 VAL A O 1
ATOM 1528 N N . GLU A 1 196 ? -1.296 1.893 -8.850 1.00 95.19 196 GLU A N 1
ATOM 1529 C CA . GLU A 1 196 ? -0.395 2.387 -7.794 1.00 95.19 196 GLU A CA 1
ATOM 1530 C C . GLU A 1 196 ? -1.119 3.410 -6.914 1.00 95.19 196 GLU A C 1
ATOM 1532 O O . GLU A 1 196 ? -1.192 3.239 -5.698 1.00 95.19 196 GLU A O 1
ATOM 1537 N N . LEU A 1 197 ? -1.709 4.449 -7.515 1.00 95.38 197 LEU A N 1
ATOM 1538 C CA . LEU A 1 197 ? -2.402 5.504 -6.776 1.00 95.38 197 LEU A CA 1
ATOM 1539 C C . LEU A 1 197 ? -3.566 4.949 -5.942 1.00 95.38 197 LEU A C 1
ATOM 1541 O O . LEU A 1 197 ? -3.715 5.303 -4.767 1.00 95.38 197 LEU A O 1
ATOM 1545 N N . MET A 1 198 ? -4.357 4.044 -6.524 1.00 98.44 198 MET A N 1
ATOM 1546 C CA . MET A 1 198 ? -5.513 3.454 -5.848 1.00 98.44 198 MET A CA 1
ATOM 1547 C C . MET A 1 198 ? -5.102 2.619 -4.622 1.00 98.44 198 MET A C 1
ATOM 1549 O O . MET A 1 198 ? -5.726 2.733 -3.563 1.00 98.44 198 MET A O 1
ATOM 1553 N N . LEU A 1 199 ? -4.037 1.817 -4.739 1.00 96.25 199 LEU A N 1
ATOM 1554 C CA . LEU A 1 199 ? -3.518 0.965 -3.662 1.00 96.25 199 LEU A CA 1
ATOM 1555 C C . LEU A 1 199 ? -2.726 1.758 -2.610 1.00 96.25 199 LEU A C 1
ATOM 1557 O O . LEU A 1 199 ? -2.987 1.648 -1.408 1.00 96.25 199 LEU A O 1
ATOM 1561 N N . ARG A 1 200 ? -1.764 2.578 -3.048 1.00 88.31 200 ARG A N 1
ATOM 1562 C CA . ARG A 1 200 ? -0.837 3.324 -2.183 1.00 88.31 200 ARG A CA 1
ATOM 1563 C C . ARG A 1 200 ? -1.532 4.413 -1.380 1.00 88.31 200 ARG A C 1
ATOM 1565 O O . ARG A 1 200 ? -1.156 4.648 -0.225 1.00 88.31 200 ARG A O 1
ATOM 1572 N N . SER A 1 201 ? -2.495 5.089 -2.004 1.00 94.56 201 SER A N 1
ATOM 1573 C CA . SER A 1 201 ? -3.109 6.309 -1.484 1.00 94.56 201 SER A CA 1
ATOM 1574 C C . SER A 1 201 ? -4.593 6.119 -1.199 1.00 94.56 201 SER A C 1
ATOM 1576 O O . SER A 1 201 ? -4.986 6.134 -0.034 1.00 94.56 201 SER A O 1
ATOM 1578 N N . ASP A 1 202 ? -5.419 5.900 -2.224 1.00 97.38 202 ASP A N 1
ATOM 1579 C CA . ASP A 1 202 ? -6.868 6.102 -2.103 1.00 97.38 202 ASP A CA 1
ATOM 1580 C C . ASP A 1 202 ? -7.536 5.134 -1.126 1.00 97.38 202 ASP A C 1
ATOM 1582 O O . ASP A 1 202 ? -8.344 5.556 -0.294 1.00 97.38 202 ASP A O 1
ATOM 1586 N N . LEU A 1 203 ? -7.205 3.842 -1.206 1.00 98.44 203 LEU A N 1
ATOM 1587 C CA . LEU A 1 203 ? -7.757 2.829 -0.308 1.00 98.44 203 LEU A CA 1
ATOM 1588 C C . LEU A 1 203 ? -7.274 3.037 1.131 1.00 98.44 203 LEU A C 1
ATOM 1590 O O . LEU A 1 203 ? -8.069 3.035 2.071 1.00 98.44 203 LEU A O 1
ATOM 1594 N N . ARG A 1 204 ? -5.969 3.259 1.313 1.00 96.31 204 ARG A N 1
ATOM 1595 C CA . ARG A 1 204 ? -5.359 3.441 2.640 1.00 96.31 204 ARG A CA 1
ATOM 1596 C C . ARG A 1 204 ? -5.851 4.722 3.310 1.00 96.31 204 ARG A C 1
ATOM 1598 O O . ARG A 1 204 ? -6.113 4.720 4.511 1.00 96.31 204 ARG A O 1
ATOM 1605 N N . HIS A 1 205 ? -6.023 5.800 2.547 1.00 95.88 205 HIS A N 1
ATOM 1606 C CA . HIS A 1 205 ? -6.626 7.040 3.026 1.00 95.88 205 HIS A CA 1
ATOM 1607 C C . HIS A 1 205 ? -8.077 6.823 3.463 1.00 95.88 205 HIS A C 1
ATOM 1609 O O . HIS A 1 205 ? -8.452 7.264 4.548 1.00 95.88 205 HIS A O 1
ATOM 1615 N N . ALA A 1 206 ? -8.874 6.105 2.668 1.00 98.06 206 ALA A N 1
ATOM 1616 C CA . ALA A 1 206 ? -10.266 5.813 2.997 1.00 98.06 206 ALA A CA 1
ATOM 1617 C C . ALA A 1 206 ? -10.403 5.009 4.304 1.00 98.06 206 ALA A C 1
ATOM 1619 O O . ALA A 1 206 ? -11.208 5.361 5.166 1.00 98.06 206 ALA A O 1
ATOM 1620 N N . ILE A 1 207 ? -9.558 3.988 4.496 1.00 96.38 207 ILE A N 1
ATOM 1621 C CA . ILE A 1 207 ? -9.506 3.210 5.743 1.00 96.38 207 ILE A CA 1
ATOM 1622 C C . ILE A 1 207 ? -9.090 4.104 6.924 1.00 96.38 207 ILE A C 1
ATOM 1624 O O . ILE A 1 207 ? -9.766 4.115 7.951 1.00 96.38 207 ILE A O 1
ATOM 1628 N N . ASN A 1 208 ? -8.021 4.899 6.776 1.00 93.31 208 ASN A N 1
ATOM 1629 C CA . ASN A 1 208 ? -7.504 5.785 7.833 1.00 93.31 208 ASN A CA 1
ATOM 1630 C C . ASN A 1 208 ? -8.478 6.892 8.249 1.00 93.31 208 ASN A C 1
ATOM 1632 O O . ASN A 1 208 ? -8.463 7.338 9.394 1.00 93.31 208 ASN A O 1
ATOM 1636 N N . THR A 1 209 ? -9.312 7.353 7.320 1.00 96.56 209 THR A N 1
ATOM 1637 C CA . THR A 1 209 ? -10.321 8.392 7.570 1.00 96.56 209 THR A CA 1
ATOM 1638 C C . THR A 1 209 ? -11.674 7.820 7.982 1.00 96.56 209 THR A C 1
ATOM 1640 O O . THR A 1 209 ? -12.631 8.572 8.145 1.00 96.56 209 THR A O 1
ATOM 1643 N N . ASN A 1 210 ? -11.743 6.507 8.217 1.00 95.75 210 ASN A N 1
ATOM 1644 C CA . ASN A 1 210 ? -12.945 5.779 8.602 1.00 95.75 210 ASN A CA 1
ATOM 1645 C C . ASN A 1 210 ? -14.137 6.013 7.655 1.00 95.75 210 ASN A C 1
ATOM 1647 O O . ASN A 1 210 ? -15.261 6.245 8.106 1.00 95.75 210 ASN A O 1
ATOM 1651 N N . GLN A 1 211 ? -13.892 5.975 6.340 1.00 98.00 211 GLN A N 1
ATOM 1652 C CA . GLN A 1 211 ? -14.977 6.048 5.362 1.00 98.00 211 GLN A CA 1
ATOM 1653 C C . GLN A 1 211 ? -15.966 4.878 5.520 1.00 98.00 211 GLN A C 1
ATOM 1655 O O . GLN A 1 211 ? -15.583 3.797 5.965 1.00 98.00 211 GLN A O 1
ATOM 1660 N N . PRO A 1 212 ? -17.247 5.046 5.139 1.00 98.38 212 PRO A N 1
ATOM 1661 C CA . PRO A 1 212 ? -18.238 3.979 5.238 1.00 98.38 212 PRO A CA 1
ATOM 1662 C C . PRO A 1 212 ? -17.767 2.680 4.572 1.00 98.38 212 PRO A C 1
ATOM 1664 O O . PRO A 1 212 ? -17.220 2.715 3.473 1.00 98.38 212 PRO A O 1
ATOM 1667 N N . ALA A 1 213 ? -18.056 1.520 5.176 1.00 98.00 213 ALA A N 1
ATOM 1668 C CA . ALA A 1 213 ? -17.619 0.218 4.651 1.00 98.00 213 ALA A CA 1
ATOM 1669 C C . ALA A 1 213 ? -17.982 0.010 3.168 1.00 98.00 213 ALA A C 1
ATOM 1671 O O . ALA A 1 213 ? -17.172 -0.484 2.396 1.00 98.00 213 ALA A O 1
ATOM 1672 N N . LYS A 1 214 ? -19.156 0.495 2.743 1.00 98.19 214 LYS A N 1
ATOM 1673 C CA . LYS A 1 214 ? -19.586 0.470 1.337 1.00 98.19 214 LYS A CA 1
ATOM 1674 C C . LYS A 1 214 ? -18.637 1.231 0.396 1.00 98.19 214 LYS A C 1
ATOM 1676 O O . LYS A 1 214 ? -18.455 0.814 -0.743 1.00 98.19 214 LYS A O 1
ATOM 1681 N N . GLU A 1 215 ? -18.059 2.345 0.842 1.00 98.12 215 GLU A N 1
ATOM 1682 C CA . GLU A 1 215 ? -17.068 3.099 0.064 1.00 98.12 215 GLU A CA 1
ATOM 1683 C C . GLU A 1 215 ? -15.728 2.360 0.004 1.00 98.12 215 GLU A C 1
ATOM 1685 O O . GLU A 1 215 ? -15.100 2.338 -1.055 1.00 98.12 215 GLU A O 1
ATOM 1690 N N . ILE A 1 216 ? -15.321 1.702 1.097 1.00 98.38 216 ILE A N 1
ATOM 1691 C CA . ILE A 1 216 ? -14.131 0.837 1.118 1.00 98.38 216 ILE A CA 1
ATOM 1692 C C . ILE A 1 216 ? -14.290 -0.314 0.121 1.00 98.38 216 ILE A C 1
ATOM 1694 O O . ILE A 1 216 ? -13.410 -0.525 -0.711 1.00 98.38 216 ILE A O 1
ATOM 1698 N N . ASP A 1 217 ? -15.432 -1.000 0.146 1.00 98.38 217 ASP A N 1
ATOM 1699 C CA . ASP A 1 217 ? -15.714 -2.105 -0.773 1.00 98.38 217 ASP A CA 1
ATOM 1700 C C . ASP A 1 217 ? -15.744 -1.630 -2.226 1.00 98.38 217 ASP A C 1
ATOM 1702 O O . ASP A 1 217 ? -15.099 -2.223 -3.079 1.00 98.38 217 ASP A O 1
ATOM 1706 N N . SER A 1 218 ? -16.395 -0.496 -2.506 1.00 98.62 218 SER A N 1
ATOM 1707 C CA . SER A 1 218 ? -16.429 0.065 -3.861 1.00 98.62 218 SER A CA 1
ATOM 1708 C C . SER A 1 218 ? -15.034 0.422 -4.385 1.00 98.62 218 SER A C 1
ATOM 1710 O O . SER A 1 218 ? -14.774 0.283 -5.584 1.00 98.62 218 SER A O 1
ATOM 1712 N N . LYS A 1 219 ? -14.131 0.893 -3.515 1.00 98.50 219 LYS A N 1
ATOM 1713 C CA . LYS A 1 219 ? -12.729 1.146 -3.875 1.00 98.50 219 LYS A CA 1
ATOM 1714 C C . LYS A 1 219 ? -11.991 -0.159 -4.148 1.00 98.50 219 LYS A C 1
ATOM 1716 O O . LYS A 1 219 ? -11.282 -0.236 -5.146 1.00 98.50 219 LYS A O 1
ATOM 1721 N N . ILE A 1 220 ? -12.182 -1.176 -3.309 1.00 98.75 220 ILE A N 1
ATOM 1722 C CA . ILE A 1 220 ? -11.599 -2.510 -3.506 1.00 98.75 220 ILE A CA 1
ATOM 1723 C C . ILE A 1 220 ? -12.070 -3.118 -4.830 1.00 98.75 220 ILE A C 1
ATOM 1725 O O . ILE A 1 220 ? -11.231 -3.547 -5.617 1.00 98.75 220 ILE A O 1
ATOM 1729 N N . ASP A 1 221 ? -13.367 -3.078 -5.125 1.00 98.75 221 ASP A N 1
ATOM 1730 C CA . ASP A 1 221 ? -13.930 -3.580 -6.383 1.00 98.75 221 ASP A CA 1
ATOM 1731 C C . ASP A 1 221 ? -13.316 -2.867 -7.593 1.00 98.75 221 ASP A C 1
ATOM 1733 O O . ASP A 1 221 ? -12.921 -3.508 -8.568 1.00 98.75 221 ASP A O 1
ATOM 1737 N N . SER A 1 222 ? -13.152 -1.543 -7.501 1.00 98.69 222 SER A N 1
ATOM 1738 C CA . SER A 1 222 ? -12.497 -0.754 -8.549 1.00 98.69 222 SER A CA 1
ATOM 1739 C C . SER A 1 222 ? -11.035 -1.170 -8.737 1.00 98.69 222 SER A C 1
ATOM 1741 O O . SER A 1 222 ? -10.577 -1.301 -9.868 1.00 98.69 222 SER A O 1
ATOM 1743 N N . ILE A 1 223 ? -10.291 -1.405 -7.649 1.00 98.75 223 ILE A N 1
ATOM 1744 C CA . ILE A 1 223 ? -8.902 -1.886 -7.722 1.00 98.75 223 ILE A CA 1
ATOM 1745 C C . ILE A 1 223 ? -8.855 -3.253 -8.407 1.00 98.75 223 ILE A C 1
ATOM 1747 O O . ILE A 1 223 ? -8.057 -3.446 -9.321 1.00 98.75 223 ILE A O 1
ATOM 1751 N N . LYS A 1 224 ? -9.731 -4.183 -8.014 1.00 98.75 224 LYS A N 1
ATOM 1752 C CA . LYS A 1 224 ? -9.813 -5.525 -8.607 1.00 98.75 224 LYS A CA 1
ATOM 1753 C C . LYS A 1 224 ? -10.148 -5.485 -10.097 1.00 98.75 224 LYS A C 1
ATOM 1755 O O . LYS A 1 224 ? -9.575 -6.243 -10.875 1.00 98.75 224 LYS A O 1
ATOM 1760 N N . GLU A 1 225 ? -11.015 -4.570 -10.526 1.00 98.75 225 GLU A N 1
ATOM 1761 C CA . GLU A 1 225 ? -11.308 -4.381 -11.949 1.00 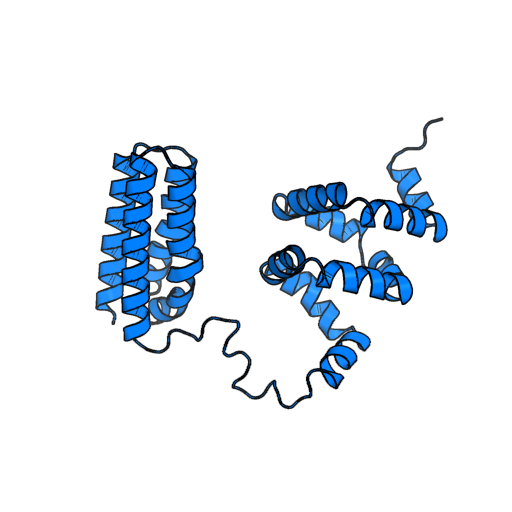98.75 225 GLU A CA 1
ATOM 1762 C C . GLU A 1 225 ? -10.058 -3.954 -12.739 1.00 98.75 225 GLU A C 1
ATOM 1764 O O . GLU A 1 225 ? -9.778 -4.496 -13.812 1.00 98.75 225 GLU A O 1
ATOM 1769 N N . GLU A 1 226 ? -9.284 -3.002 -12.213 1.00 98.56 226 GLU A N 1
ATOM 1770 C CA . GLU A 1 226 ? -8.053 -2.534 -12.859 1.00 98.56 226 GLU A CA 1
ATOM 1771 C C . GLU A 1 226 ? -6.941 -3.595 -12.828 1.00 98.56 226 GLU A C 1
ATOM 1773 O O . GLU A 1 226 ? -6.265 -3.806 -13.836 1.00 98.56 226 GLU A O 1
ATOM 1778 N N . LEU A 1 227 ? -6.806 -4.346 -11.732 1.00 98.44 227 LEU A N 1
ATOM 1779 C CA . LEU A 1 227 ? -5.927 -5.518 -11.660 1.00 98.44 227 LEU A CA 1
ATOM 1780 C C . LEU A 1 227 ? -6.318 -6.575 -12.703 1.00 98.44 227 LEU A C 1
ATOM 1782 O O . LEU A 1 227 ? -5.452 -7.125 -13.382 1.00 98.44 227 LEU A O 1
ATOM 1786 N N . GLY A 1 228 ? -7.615 -6.795 -12.928 1.00 98.38 228 GLY A N 1
ATOM 1787 C CA . GLY A 1 228 ? -8.117 -7.660 -13.995 1.00 98.38 228 GLY A CA 1
ATOM 1788 C C . GLY A 1 228 ? -7.757 -7.175 -15.406 1.00 98.38 228 GLY A C 1
ATOM 1789 O O . GLY A 1 228 ? -7.590 -7.992 -16.315 1.00 98.38 228 GLY A O 1
ATOM 1790 N N . LYS A 1 229 ? -7.592 -5.861 -15.613 1.00 98.50 229 LYS A N 1
ATOM 1791 C CA . LYS A 1 229 ? -7.050 -5.305 -16.867 1.00 98.50 229 LYS A CA 1
ATOM 1792 C C . LYS A 1 229 ? -5.556 -5.594 -16.986 1.00 98.50 229 LYS A C 1
ATOM 1794 O O . LYS A 1 229 ? -5.127 -5.996 -18.063 1.00 98.50 229 LYS A O 1
ATOM 1799 N N . ILE A 1 230 ? -4.798 -5.486 -15.890 1.00 96.81 230 ILE A N 1
ATOM 1800 C CA . ILE A 1 230 ? -3.373 -5.849 -15.862 1.00 96.81 230 ILE A CA 1
ATOM 1801 C C . ILE A 1 230 ? -3.190 -7.334 -16.181 1.00 96.81 230 ILE A C 1
ATOM 1803 O O . ILE A 1 230 ? -2.346 -7.655 -17.013 1.00 96.81 230 ILE A O 1
ATOM 1807 N N . LYS A 1 231 ? -4.000 -8.236 -15.603 1.00 96.69 231 LYS A N 1
ATOM 1808 C CA . LYS A 1 231 ? -3.919 -9.681 -15.889 1.00 96.69 231 LYS A CA 1
ATOM 1809 C C . LYS A 1 231 ? -4.004 -9.983 -17.387 1.00 96.69 231 LYS A C 1
ATOM 1811 O O . LYS A 1 231 ? -3.283 -10.842 -17.853 1.00 96.69 231 LYS A O 1
ATOM 1816 N N . LYS A 1 232 ? -4.822 -9.252 -18.156 1.00 97.19 232 LYS A N 1
ATOM 1817 C CA . LYS A 1 232 ? -4.974 -9.444 -19.615 1.00 97.19 232 LYS A CA 1
ATOM 1818 C C . LYS A 1 232 ? -3.752 -9.023 -20.440 1.00 97.19 232 LYS A C 1
ATOM 1820 O O . LYS A 1 232 ? -3.726 -9.277 -21.642 1.00 97.19 232 LYS A O 1
ATOM 1825 N N . LEU A 1 233 ? -2.781 -8.340 -19.832 1.00 93.94 233 LEU A N 1
ATOM 1826 C CA . LEU A 1 233 ? -1.512 -7.994 -20.473 1.00 93.94 233 LEU A CA 1
ATOM 1827 C C . LEU A 1 233 ? -0.500 -9.154 -20.421 1.00 93.94 233 LEU A C 1
ATOM 1829 O O . LEU A 1 233 ? 0.561 -9.040 -21.039 1.00 93.94 233 LEU A O 1
ATOM 1833 N N . PHE A 1 234 ? -0.793 -10.227 -19.682 1.00 91.00 234 PHE A N 1
ATOM 1834 C CA . PHE A 1 234 ? 0.056 -11.397 -19.431 1.00 91.00 234 PHE A CA 1
ATOM 1835 C C . PHE A 1 234 ? -0.715 -12.690 -19.731 1.00 91.00 234 PHE A C 1
ATOM 1837 O O . PHE A 1 234 ? -0.041 -13.711 -19.969 1.00 91.00 234 PHE A O 1
#

Radius of gyration: 23.51 Å; chains: 1; bounding box: 58×51×56 Å

Foldseek 3Di:
DDDDPVRVLVVCVVDPVSVVVVVVVCLVPVVNVVVLLVVVVVDVVVVVVVCVVCDPVVVVVQCVPPVSVVVVVCSCVVCVVNVVVQVPDPCSCVVPVVVCVVVDPVNCVVCCVVPPPPQPDVPNVAPPLPHQPPDLVLLLVLLVQLLVLLVQLLVCVVVVNLVSSLVSLVCSQPVGLVSCLVVLCVQPVVLSVVLNCLSVPVLNVCSVVSPPSVVNVVSSVVSNVSSVVSNVSD

pLDDT: mean 72.8, std 20.06, range [36.44, 98.81]

Sequence (234 aa):
MMMSRQQMMSQMMSDPQAMNDWMNTMMNNQQLMQQMHNSMMNNPQHMQTMATMMGPNMMGYMMNNPQMNQQMMNTMMGNQQFMHGMMMNSEFQQNWMGPWMMNSTNWKDTMGQGMGLGMMGPGMMGPMMGSPITKESDVLKTIDNIEELLDQASTKYRNGDSSGALSAATQAYLENYEYIETTVAKKDQNLMQKVELMLRSDLRHAINTNQPAKEIDSKIDSIKEELGKIKKLF